Protein AF-A0A961A3B9-F1 (afdb_monomer)

Solvent-accessible surface area (backbone atoms only — not comparable to full-atom values): 12467 Å² total; per-residue (Å²): 136,84,92,81,90,83,88,84,82,90,82,89,82,88,83,89,83,88,83,89,86,86,84,84,86,85,85,82,88,80,91,76,91,75,87,76,91,71,78,81,77,81,75,68,84,73,75,80,69,79,72,77,72,75,71,81,81,49,64,69,60,52,46,51,53,60,72,67,55,76,78,56,91,95,55,59,63,68,61,47,53,52,50,50,52,51,50,46,54,49,44,70,74,61,49,82,66,74,88,62,82,72,78,78,64,70,76,69,48,51,77,85,60,76,42,78,48,76,56,102,88,51,76,47,79,47,65,69,92,58,55,76,57,32,36,75,69,80,86,60,74,55,80,70,24,51,49,49,36,63,79,31,52,76,41,32,74,82,40,97,59,25,90,65,42,53,59,28,27,51,65,65,82,49,50,19,52,78,61,30,80,70,87

Nearest PDB structures (foldseek):
  6buw-assembly1_QG  TM=1.508E-01  e=4.834E+00  Thermus thermophilus HB8

Sequence (183 aa):
MNIHSSKALLASLSMLAALSSCGGGGGSTSSELVANGSKPLSGQPDSASPRSSIAELDTAELVNQISAAETPAGVDSELFAKLTAELIRVLEARGLERITASLPDPEKSRVADLAVSGDSSLATFTWSYSNPADYDQNGEVNIADLTPVGVHFGKDSNSPDWATASIADGDGNGLVNLADITP

Structure (mmCIF, N/CA/C/O backbone):
data_AF-A0A961A3B9-F1
#
_entry.id   AF-A0A961A3B9-F1
#
loop_
_atom_site.group_PDB
_atom_site.id
_atom_site.type_symbol
_atom_site.label_atom_id
_atom_site.label_alt_id
_atom_site.label_comp_id
_atom_site.label_asym_id
_atom_site.label_entity_id
_atom_site.label_seq_id
_atom_site.pdbx_PDB_ins_code
_atom_site.Cartn_x
_atom_site.Cartn_y
_atom_site.Cartn_z
_atom_site.occupancy
_atom_site.B_iso_or_equiv
_atom_site.auth_seq_id
_atom_site.auth_comp_id
_atom_site.auth_asym_id
_atom_site.auth_atom_id
_atom_site.pdbx_PDB_model_num
ATOM 1 N N . MET A 1 1 ? 52.016 -34.905 -18.948 1.00 35.34 1 MET A N 1
ATOM 2 C CA . MET A 1 1 ? 52.131 -35.078 -20.413 1.00 35.34 1 MET A CA 1
ATOM 3 C C . MET A 1 1 ? 50.736 -34.989 -21.019 1.00 35.34 1 MET A C 1
ATOM 5 O O . MET A 1 1 ? 49.892 -35.758 -20.591 1.00 35.34 1 MET A O 1
ATOM 9 N N . ASN A 1 2 ? 50.558 -34.042 -21.956 1.00 36.78 2 ASN A N 1
ATOM 10 C CA . ASN A 1 2 ? 49.487 -33.873 -22.970 1.00 36.78 2 ASN A CA 1
ATOM 11 C C . ASN A 1 2 ? 48.048 -33.682 -22.434 1.00 36.78 2 ASN A C 1
ATOM 13 O O . ASN A 1 2 ? 47.466 -34.615 -21.906 1.00 36.78 2 ASN A O 1
ATOM 17 N N . ILE A 1 3 ? 47.462 -32.473 -22.369 1.00 42.47 3 ILE A N 1
ATOM 18 C CA . ILE A 1 3 ? 46.986 -31.532 -23.423 1.00 42.47 3 ILE A CA 1
ATOM 19 C C . ILE A 1 3 ? 45.998 -32.171 -24.414 1.00 42.47 3 ILE A C 1
ATOM 21 O O . ILE A 1 3 ? 46.417 -33.047 -25.162 1.00 42.47 3 ILE A O 1
ATOM 25 N N . HIS A 1 4 ? 44.747 -31.671 -24.420 1.00 39.94 4 HIS A N 1
ATOM 26 C CA . HIS A 1 4 ? 43.829 -31.300 -25.536 1.00 39.94 4 HIS A CA 1
ATOM 27 C C . HIS A 1 4 ? 42.431 -31.086 -24.901 1.00 39.94 4 HIS A C 1
ATOM 29 O O . HIS A 1 4 ? 41.834 -32.030 -24.408 1.00 39.94 4 HIS A O 1
ATOM 35 N N . SER A 1 5 ? 41.952 -29.869 -24.611 1.00 42.88 5 SER A N 1
ATOM 36 C CA . SER A 1 5 ? 41.422 -28.824 -25.507 1.00 42.88 5 SER A CA 1
ATOM 37 C C . SER A 1 5 ? 40.391 -29.339 -26.518 1.00 42.88 5 SER A C 1
ATOM 39 O O . SER A 1 5 ? 40.743 -29.987 -27.498 1.00 42.88 5 SER A O 1
ATOM 41 N N . SER A 1 6 ? 39.116 -29.011 -26.300 1.00 47.69 6 SER A N 1
ATOM 42 C CA . SER A 1 6 ? 38.068 -29.025 -27.328 1.00 47.69 6 SER A CA 1
ATOM 43 C C . SER A 1 6 ? 37.039 -27.947 -26.995 1.00 47.69 6 SER A C 1
ATOM 45 O O . SER A 1 6 ? 36.140 -28.135 -26.183 1.00 47.69 6 SER A O 1
ATOM 47 N N . LYS A 1 7 ? 37.240 -26.775 -27.604 1.00 42.12 7 LYS A N 1
ATOM 48 C CA . LYS A 1 7 ? 36.242 -25.715 -27.744 1.00 42.12 7 LYS A CA 1
ATOM 49 C C . LYS A 1 7 ? 35.362 -26.083 -28.946 1.00 42.12 7 LYS A C 1
ATOM 51 O O . LYS A 1 7 ? 35.903 -26.257 -30.034 1.00 42.12 7 LYS A O 1
ATOM 56 N N . ALA A 1 8 ? 34.048 -26.176 -28.764 1.00 46.44 8 ALA A N 1
ATOM 57 C CA . ALA A 1 8 ? 33.063 -26.236 -29.849 1.00 46.44 8 ALA A CA 1
ATOM 58 C C . ALA A 1 8 ? 32.142 -25.012 -29.685 1.00 46.44 8 ALA A C 1
ATOM 60 O O . ALA A 1 8 ? 31.567 -24.828 -28.620 1.00 46.44 8 ALA A O 1
ATOM 61 N N . LEU A 1 9 ? 32.311 -23.970 -30.500 1.00 43.88 9 LEU A N 1
ATOM 62 C CA . LEU A 1 9 ? 31.750 -23.712 -31.837 1.00 43.88 9 LEU A CA 1
ATOM 63 C C . LEU A 1 9 ? 30.367 -23.040 -31.751 1.00 43.88 9 LEU A C 1
ATOM 65 O O . LEU A 1 9 ? 29.381 -23.636 -31.336 1.00 43.88 9 LEU A O 1
ATOM 69 N N . LEU A 1 10 ? 30.374 -21.759 -32.125 1.00 37.69 10 LEU A N 1
ATOM 70 C CA . LEU A 1 10 ? 29.242 -20.851 -32.294 1.00 37.69 10 LEU A CA 1
ATOM 71 C C . LEU A 1 10 ? 28.262 -21.363 -33.359 1.00 37.69 10 LEU A C 1
ATOM 73 O O . LEU A 1 10 ? 28.692 -21.808 -34.421 1.00 37.69 10 LEU A O 1
ATOM 77 N N . ALA A 1 11 ? 26.965 -21.168 -33.127 1.00 42.69 11 ALA A N 1
ATOM 78 C CA . ALA A 1 11 ? 25.964 -21.125 -34.187 1.00 42.69 11 ALA A CA 1
ATOM 79 C C . ALA A 1 11 ? 25.007 -19.955 -33.926 1.00 42.69 11 ALA A C 1
ATOM 81 O O . ALA A 1 11 ? 24.167 -19.988 -33.030 1.00 42.69 11 ALA A O 1
ATOM 82 N N . SER A 1 12 ? 25.205 -18.900 -34.710 1.00 38.12 12 SER A N 1
ATOM 83 C CA . SER A 1 12 ? 24.352 -17.725 -34.828 1.00 38.12 12 SER A CA 1
ATOM 84 C C . SER A 1 12 ? 23.055 -18.087 -35.554 1.00 38.12 12 SER A C 1
ATOM 86 O O . SER A 1 12 ? 23.106 -18.750 -36.589 1.00 38.12 12 SER A O 1
ATOM 88 N N . LEU A 1 13 ? 21.911 -17.594 -35.076 1.00 39.50 13 LEU A N 1
ATOM 89 C CA . LEU A 1 13 ? 20.662 -17.613 -35.837 1.00 39.50 13 LEU A CA 1
ATOM 90 C C . LEU A 1 13 ? 20.066 -16.202 -35.858 1.00 39.50 13 LEU A C 1
ATOM 92 O O . LEU A 1 13 ? 19.407 -15.761 -34.922 1.00 39.50 13 LEU A O 1
ATOM 96 N N . SER A 1 14 ? 20.365 -15.481 -36.937 1.00 37.28 14 SER A N 1
ATOM 97 C CA . SER A 1 14 ? 19.692 -14.241 -37.314 1.00 37.28 14 SER A CA 1
ATOM 98 C C . SER A 1 14 ? 18.310 -14.573 -37.869 1.00 37.28 14 SER A C 1
ATOM 100 O O . SER A 1 14 ? 18.207 -15.369 -38.801 1.00 37.28 14 SER A O 1
ATOM 102 N N . MET A 1 15 ? 17.263 -13.928 -37.355 1.00 47.00 15 MET A N 1
ATOM 103 C CA . MET A 1 15 ? 15.954 -13.919 -38.004 1.00 47.00 15 MET A CA 1
ATOM 104 C C . MET A 1 15 ? 15.547 -12.479 -38.304 1.00 47.00 15 MET A C 1
ATOM 106 O O . MET A 1 15 ? 15.421 -11.636 -37.421 1.00 47.00 15 MET A O 1
ATOM 110 N N . LEU A 1 16 ? 15.431 -12.226 -39.603 1.00 37.28 16 LEU A N 1
ATOM 111 C CA . LEU A 1 16 ? 15.107 -10.968 -40.251 1.00 37.28 16 LEU A CA 1
ATOM 112 C C . LEU A 1 16 ? 13.583 -10.917 -40.434 1.00 37.28 16 LEU A C 1
ATOM 114 O O . LEU A 1 16 ? 13.024 -11.804 -41.078 1.00 37.28 16 LEU A O 1
ATOM 118 N N . ALA A 1 17 ? 12.916 -9.891 -39.913 1.00 50.88 17 ALA A N 1
ATOM 119 C CA . ALA A 1 17 ? 11.536 -9.578 -40.273 1.00 50.88 17 ALA A CA 1
ATOM 120 C C . ALA A 1 17 ? 11.456 -8.104 -40.676 1.00 50.88 17 ALA A C 1
ATOM 122 O O . ALA A 1 17 ? 11.631 -7.203 -39.860 1.00 50.88 17 ALA A O 1
ATOM 123 N N . ALA A 1 18 ? 11.244 -7.884 -41.970 1.00 41.16 18 ALA A N 1
ATOM 124 C CA . ALA A 1 18 ? 11.016 -6.584 -42.571 1.00 41.16 18 ALA A CA 1
ATOM 125 C C . ALA A 1 18 ? 9.514 -6.284 -42.594 1.00 41.16 18 ALA A C 1
ATOM 127 O O . ALA A 1 18 ? 8.744 -7.083 -43.120 1.00 41.16 18 ALA A O 1
ATOM 128 N N . LEU A 1 19 ? 9.120 -5.102 -42.118 1.00 56.06 19 LEU A N 1
ATOM 129 C CA . LEU A 1 19 ? 7.917 -4.418 -42.583 1.00 56.06 19 LEU A CA 1
ATOM 130 C C . LEU A 1 19 ? 8.249 -2.944 -42.803 1.00 56.06 19 LEU A C 1
ATOM 132 O O . LEU A 1 19 ? 8.524 -2.186 -41.878 1.00 56.06 19 LEU A O 1
ATOM 136 N N . SER A 1 20 ? 8.247 -2.569 -44.077 1.00 42.72 20 SER A N 1
ATOM 137 C CA . SER A 1 20 ? 8.222 -1.195 -44.552 1.00 42.72 20 SER A CA 1
ATOM 138 C C . SER A 1 20 ? 6.773 -0.710 -44.551 1.00 42.72 20 SER A C 1
ATOM 140 O O . SER A 1 20 ? 5.920 -1.349 -45.160 1.00 42.72 20 SER A O 1
ATOM 142 N N . SER A 1 21 ? 6.495 0.444 -43.949 1.00 47.41 21 SER A N 1
ATOM 143 C CA . SER A 1 21 ? 5.421 1.312 -44.433 1.00 47.41 21 SER A CA 1
ATOM 144 C C . SER A 1 21 ? 5.760 2.763 -44.129 1.00 47.41 21 SER A C 1
ATOM 146 O O . SER A 1 21 ? 6.109 3.129 -43.010 1.00 47.41 21 SER A O 1
ATOM 148 N N . CYS A 1 22 ? 5.726 3.551 -45.194 1.00 44.28 22 CYS A N 1
ATOM 149 C CA . CYS A 1 22 ? 6.118 4.941 -45.293 1.00 44.28 22 CYS A CA 1
ATOM 150 C C . CYS A 1 22 ? 4.841 5.768 -45.487 1.00 44.28 22 CYS A C 1
ATOM 152 O O . CYS A 1 22 ? 4.003 5.411 -46.311 1.00 44.28 22 CYS A O 1
ATOM 154 N N . GLY A 1 23 ? 4.722 6.882 -44.773 1.00 36.81 23 GLY A N 1
ATOM 155 C CA . GLY A 1 23 ? 3.710 7.914 -45.000 1.00 36.81 23 GLY A CA 1
ATOM 156 C C . GLY A 1 23 ? 3.762 8.919 -43.848 1.00 36.81 23 GLY A C 1
ATOM 157 O O . GLY A 1 23 ? 3.441 8.555 -42.729 1.00 36.81 23 GLY A O 1
ATOM 158 N N . GLY A 1 24 ? 4.216 10.165 -43.970 1.00 33.91 24 GLY A N 1
ATOM 159 C CA . GLY A 1 24 ? 4.598 10.951 -45.139 1.00 33.91 24 GLY A CA 1
ATOM 160 C C . GLY A 1 24 ? 3.745 12.219 -45.233 1.00 33.91 24 GLY A C 1
ATOM 161 O O . GLY A 1 24 ? 2.676 12.174 -45.827 1.00 33.91 24 GLY A O 1
ATOM 162 N N . GLY A 1 25 ? 4.270 13.335 -44.707 1.00 32.12 25 GLY A N 1
ATOM 163 C CA . GLY A 1 25 ? 3.838 14.718 -44.984 1.00 32.12 25 GLY A CA 1
ATOM 164 C C . GLY A 1 25 ? 2.795 15.270 -44.003 1.00 32.12 25 GLY A C 1
ATOM 165 O O . GLY A 1 25 ? 1.805 14.617 -43.726 1.00 32.12 25 GLY A O 1
ATOM 166 N N . GLY A 1 26 ? 2.920 16.461 -43.419 1.00 31.59 26 GLY A N 1
ATOM 167 C CA . GLY A 1 26 ? 3.775 17.618 -43.694 1.00 31.59 26 GLY A CA 1
ATOM 168 C C . GLY A 1 26 ? 2.927 18.883 -43.490 1.00 31.59 26 GLY A C 1
ATOM 169 O O . GLY A 1 26 ? 1.774 18.896 -43.908 1.00 31.59 26 GLY A O 1
ATOM 170 N N . GLY A 1 27 ? 3.460 19.936 -42.860 1.00 30.02 27 GLY A N 1
ATOM 171 C CA . GLY A 1 27 ? 2.769 21.234 -42.819 1.00 30.02 27 GLY A CA 1
ATOM 172 C C . GLY A 1 27 ? 3.104 22.126 -41.626 1.00 30.02 27 GLY A C 1
ATOM 173 O O . GLY A 1 27 ? 2.543 21.972 -40.550 1.00 30.02 27 GLY A O 1
ATOM 174 N N . SER A 1 28 ? 4.004 23.077 -41.859 1.00 33.78 28 SER A N 1
ATOM 175 C CA . SER A 1 28 ? 4.415 24.167 -40.972 1.00 33.78 28 SER A CA 1
ATOM 176 C C . SER A 1 28 ? 3.325 25.218 -40.698 1.00 33.78 28 SER A C 1
ATOM 178 O O . SER A 1 28 ? 2.524 25.527 -41.572 1.00 33.78 28 SER A O 1
ATOM 180 N N . THR A 1 29 ? 3.453 25.863 -39.529 1.00 31.58 29 THR A N 1
ATOM 181 C CA . THR A 1 29 ? 3.266 27.308 -39.249 1.00 31.58 29 THR A CA 1
ATOM 182 C C . THR A 1 29 ? 1.957 27.996 -39.654 1.00 31.58 29 THR A C 1
ATOM 184 O O . THR A 1 29 ? 1.733 28.259 -40.833 1.00 31.58 29 THR A O 1
ATOM 187 N N . SER A 1 30 ? 1.227 28.536 -38.673 1.00 35.44 30 SER A N 1
ATOM 188 C CA . SER A 1 30 ? 1.156 29.987 -38.376 1.00 35.44 30 SER A CA 1
ATOM 189 C C . SER A 1 30 ? -0.046 30.311 -37.487 1.00 35.44 30 SER A C 1
ATOM 191 O O . SER A 1 30 ? -1.084 29.665 -37.561 1.00 35.44 30 SER A O 1
ATOM 193 N N . SER A 1 31 ? 0.135 31.337 -36.658 1.00 42.69 31 SER A N 1
ATOM 194 C CA . SER A 1 31 ? -0.868 32.035 -35.861 1.00 42.69 31 SER A CA 1
ATOM 195 C C . SER A 1 31 ? -2.223 32.208 -36.546 1.00 42.69 31 SER A C 1
ATOM 197 O O . SER A 1 31 ? -2.287 32.772 -37.634 1.00 42.69 31 SER A O 1
ATOM 199 N N . GLU A 1 32 ? -3.300 31.925 -35.816 1.00 36.19 32 GLU A N 1
ATOM 200 C CA . GLU A 1 32 ? -4.539 32.679 -35.984 1.00 36.19 32 GLU A CA 1
ATOM 201 C C . GLU A 1 32 ? -5.210 32.894 -34.625 1.00 36.19 32 GLU A C 1
ATOM 203 O O . GLU A 1 32 ? -5.731 31.986 -33.978 1.00 36.19 32 GLU A O 1
ATOM 208 N N . LEU A 1 33 ? -5.126 34.145 -34.174 1.00 42.62 33 LEU A N 1
ATOM 209 C CA . LEU A 1 33 ? -5.973 34.722 -33.146 1.00 42.62 33 LEU A CA 1
ATOM 210 C C . LEU A 1 33 ? -7.415 34.686 -33.659 1.00 42.62 33 LEU A C 1
ATOM 212 O O . LEU A 1 33 ? -7.810 35.549 -34.437 1.00 42.62 33 LEU A O 1
ATOM 216 N N . VAL A 1 34 ? -8.211 33.728 -33.192 1.00 38.47 34 VAL A N 1
ATOM 217 C CA . VAL A 1 34 ? -9.669 33.798 -33.317 1.00 38.47 34 VAL A CA 1
ATOM 218 C C . VAL A 1 34 ? -10.239 34.149 -31.954 1.00 38.47 34 VAL A C 1
ATOM 220 O O . VAL A 1 34 ? -10.447 33.311 -31.078 1.00 38.47 34 VAL A O 1
ATOM 223 N N . ALA A 1 35 ? -10.470 35.449 -31.793 1.00 42.75 35 ALA A N 1
ATOM 224 C CA . ALA A 1 35 ? -11.360 35.993 -30.792 1.00 42.75 35 ALA A CA 1
ATOM 225 C C . ALA A 1 35 ? -12.762 35.427 -31.039 1.00 42.75 35 ALA A C 1
ATOM 227 O O . ALA A 1 35 ? -13.413 35.793 -32.016 1.00 42.75 35 ALA A O 1
ATOM 228 N N . ASN A 1 36 ? -13.233 34.553 -30.151 1.00 39.19 36 ASN A N 1
ATOM 229 C CA . ASN A 1 36 ? -14.642 34.202 -30.105 1.00 39.19 36 ASN A CA 1
ATOM 230 C C . ASN A 1 36 ? -15.230 34.705 -28.790 1.00 39.19 36 ASN A C 1
ATOM 232 O O . ASN A 1 36 ? -14.955 34.187 -27.706 1.00 39.19 36 ASN A O 1
ATOM 236 N N . GLY A 1 37 ? -15.986 35.796 -28.910 1.00 44.88 37 GLY A N 1
ATOM 237 C CA . GLY A 1 37 ? -16.654 36.466 -27.812 1.00 44.88 37 GLY A CA 1
ATOM 238 C C . GLY A 1 37 ? -17.651 35.535 -27.139 1.00 44.88 37 GLY A C 1
ATOM 239 O O . GLY A 1 37 ? -18.727 35.273 -27.666 1.00 44.88 37 GLY A O 1
ATOM 240 N N . SER A 1 38 ? -17.305 35.096 -25.935 1.00 39.03 38 SER A N 1
ATOM 241 C CA . SER A 1 38 ? -18.266 34.584 -24.968 1.00 39.03 38 SER A CA 1
ATOM 242 C C . SER A 1 38 ? -18.452 35.658 -23.908 1.00 39.03 38 SER A C 1
ATOM 244 O O . SER A 1 38 ? -17.555 35.973 -23.132 1.00 39.03 38 SER A O 1
ATOM 246 N N . LYS A 1 39 ? -19.626 36.282 -23.971 1.00 40.22 39 LYS A N 1
ATOM 247 C CA . LYS A 1 39 ? -20.218 37.198 -22.994 1.00 40.22 39 LYS A CA 1
ATOM 248 C C . LYS A 1 39 ? -19.815 36.784 -21.563 1.00 40.22 39 LYS A C 1
ATOM 250 O O . LYS A 1 39 ? -20.066 35.629 -21.215 1.00 40.22 39 LYS A O 1
ATOM 255 N N . PRO A 1 40 ? -19.237 37.661 -20.721 1.00 35.28 40 PRO A N 1
ATOM 256 C CA . PRO A 1 40 ? -19.047 37.317 -19.322 1.00 35.28 40 PRO A CA 1
ATOM 257 C C . PRO A 1 40 ? -20.434 37.135 -18.707 1.00 35.28 40 PRO A C 1
ATOM 259 O O . PRO A 1 40 ? -21.239 38.070 -18.657 1.00 35.28 40 PRO A O 1
ATOM 262 N N . LEU A 1 41 ? -20.736 35.904 -18.298 1.00 40.09 41 LEU A N 1
ATOM 263 C CA . LEU A 1 41 ? -21.851 35.639 -17.410 1.00 40.09 41 LEU A CA 1
ATOM 264 C C . LEU A 1 41 ? -21.551 36.440 -16.143 1.00 40.09 41 LEU A C 1
ATOM 266 O O . LEU A 1 41 ? -20.559 36.192 -15.461 1.00 40.09 41 LEU A O 1
ATOM 270 N N . SER A 1 42 ? -22.361 37.466 -15.896 1.00 40.06 42 SER A N 1
ATOM 271 C CA . SER A 1 42 ? -22.356 38.219 -14.651 1.00 40.06 42 SER A CA 1
ATOM 272 C C . SER A 1 42 ? -22.711 37.233 -13.541 1.00 40.06 42 SER A C 1
ATOM 274 O O . SER A 1 42 ? -23.879 36.930 -13.311 1.00 40.06 42 SER A O 1
ATOM 276 N N . GLY A 1 43 ? -21.674 36.662 -12.928 1.00 35.66 43 GLY A N 1
ATOM 277 C CA . GLY A 1 43 ? -21.769 35.920 -11.687 1.00 35.66 43 GLY A CA 1
ATOM 278 C C . GLY A 1 43 ? -22.209 36.900 -10.616 1.00 35.66 43 GLY A C 1
ATOM 279 O O . GLY A 1 43 ? -21.430 37.731 -10.151 1.00 35.66 43 GLY A O 1
ATOM 280 N N . GLN A 1 44 ? -23.496 36.841 -10.306 1.00 39.53 44 GLN A N 1
ATOM 281 C CA . GLN A 1 44 ? -24.072 37.361 -9.082 1.00 39.53 44 GLN A CA 1
ATOM 282 C C . GLN A 1 44 ? -23.186 36.907 -7.908 1.00 39.53 44 GLN A C 1
ATOM 284 O O . GLN A 1 44 ? -22.733 35.762 -7.933 1.00 39.53 44 GLN A O 1
ATOM 289 N N . PRO A 1 45 ? -22.880 37.760 -6.914 1.00 40.09 45 PRO A N 1
ATOM 290 C CA . PRO A 1 45 ? -22.192 37.299 -5.721 1.00 40.09 45 PRO A CA 1
ATOM 291 C C . PRO A 1 45 ? -23.108 36.283 -5.047 1.00 40.09 45 PRO A C 1
ATOM 293 O O . PRO A 1 45 ? -24.096 36.657 -4.410 1.00 40.09 45 PRO A O 1
ATOM 296 N N . ASP A 1 46 ? -22.814 35.002 -5.261 1.00 40.50 46 ASP A N 1
ATOM 297 C CA . ASP A 1 46 ? -23.452 33.919 -4.543 1.00 40.50 46 ASP A CA 1
ATOM 298 C C . ASP A 1 46 ? -23.310 34.244 -3.066 1.00 40.50 46 ASP A C 1
ATOM 300 O O . ASP A 1 46 ? -22.210 34.435 -2.534 1.00 40.50 46 ASP A O 1
ATOM 304 N N . SER A 1 47 ? -24.475 34.414 -2.445 1.00 44.66 47 SER A N 1
ATOM 305 C CA . SER A 1 47 ? -24.629 34.577 -1.018 1.00 44.66 47 SER A CA 1
ATOM 306 C C . SER A 1 47 ? -23.716 33.578 -0.334 1.00 44.66 47 SER A C 1
ATOM 308 O O . SER A 1 47 ? -23.821 32.374 -0.562 1.00 44.66 47 SER A O 1
ATOM 310 N N . ALA A 1 48 ? -22.800 34.105 0.472 1.00 40.44 48 ALA A N 1
ATOM 311 C CA . ALA A 1 48 ? -21.963 33.323 1.349 1.00 40.44 48 ALA A CA 1
ATOM 312 C C . ALA A 1 48 ? -22.866 32.403 2.179 1.00 40.44 48 ALA A C 1
ATOM 314 O O . ALA A 1 48 ? -23.443 32.824 3.183 1.00 40.44 48 ALA A O 1
ATOM 315 N N . SER A 1 49 ? -22.996 31.142 1.755 1.00 45.22 49 SER A N 1
ATOM 316 C CA . SER A 1 49 ? -23.349 30.070 2.675 1.00 45.22 49 SER A CA 1
ATOM 317 C C . SER A 1 49 ? -22.398 30.207 3.856 1.00 45.22 49 SER A C 1
ATOM 319 O O . SER A 1 49 ? -21.189 30.362 3.630 1.00 45.22 49 SER A O 1
ATOM 321 N N . PRO A 1 50 ? -22.894 30.186 5.102 1.00 41.69 50 PRO A N 1
ATOM 322 C CA . PRO A 1 50 ? -22.014 30.206 6.247 1.00 41.69 50 PRO A CA 1
ATOM 323 C C . PRO A 1 50 ? -21.136 28.965 6.120 1.00 41.69 50 PRO A C 1
ATOM 325 O O . PRO A 1 50 ? -21.612 27.838 6.247 1.00 41.69 50 PRO A O 1
ATOM 328 N N . ARG A 1 51 ? -19.849 29.166 5.806 1.00 42.00 51 ARG A N 1
ATOM 329 C CA . ARG A 1 51 ? -18.835 28.157 6.085 1.00 42.00 51 ARG A CA 1
ATOM 330 C C . ARG A 1 51 ? -19.038 27.842 7.554 1.00 42.00 51 ARG A C 1
ATOM 332 O O . ARG A 1 51 ? -18.843 28.731 8.380 1.00 42.00 51 ARG A O 1
ATOM 339 N N . SER A 1 52 ? -19.507 26.632 7.854 1.00 41.81 52 SER A N 1
ATOM 340 C CA . SER A 1 52 ? -19.464 26.096 9.203 1.00 41.81 52 SER A CA 1
ATOM 341 C C . SER A 1 52 ? -18.041 26.325 9.682 1.00 41.81 52 SER A C 1
ATOM 343 O O . SER A 1 52 ? -17.103 25.711 9.174 1.00 41.81 52 SER A O 1
ATOM 345 N N . SER A 1 53 ? -17.873 27.305 10.564 1.00 46.62 53 SER A N 1
ATOM 346 C CA . SER A 1 53 ? -16.644 27.486 11.301 1.00 46.62 53 SER A CA 1
ATOM 347 C C . SER A 1 53 ? -16.458 26.170 12.027 1.00 46.62 53 SER A C 1
ATOM 349 O O . SER A 1 53 ? -17.231 25.854 12.933 1.00 46.62 53 SER A O 1
ATOM 351 N N . ILE A 1 54 ? -15.505 25.361 11.573 1.00 48.72 54 ILE A N 1
ATOM 352 C CA . ILE A 1 54 ? -14.958 24.312 12.414 1.00 48.72 54 ILE A CA 1
ATOM 353 C C . ILE A 1 54 ? -14.430 25.099 13.605 1.00 48.72 54 ILE A C 1
ATOM 355 O O . ILE A 1 54 ? -13.463 25.844 13.459 1.00 48.72 54 ILE A O 1
ATOM 359 N N . ALA A 1 55 ? -15.175 25.080 14.710 1.00 55.75 55 ALA A N 1
ATOM 360 C CA . ALA A 1 55 ? -14.704 25.657 15.949 1.00 55.75 55 ALA A CA 1
ATOM 361 C C . ALA A 1 55 ? -13.354 24.996 16.199 1.00 55.75 55 ALA A C 1
ATOM 363 O O . ALA A 1 55 ? -13.257 23.768 16.178 1.00 55.75 55 ALA A O 1
ATOM 364 N N . GLU A 1 56 ? -12.314 25.813 16.294 1.00 61.44 56 GLU A N 1
ATOM 365 C CA . GLU A 1 56 ? -10.993 25.366 16.693 1.00 61.44 56 GLU A CA 1
ATOM 366 C C . GLU A 1 56 ? -11.190 24.651 18.032 1.00 61.44 56 GLU A C 1
ATOM 368 O O . GLU A 1 56 ? -11.581 25.270 19.021 1.00 61.44 56 GLU A O 1
ATOM 373 N N . LEU A 1 57 ? -11.112 23.318 18.014 1.00 67.44 57 LEU A N 1
ATOM 374 C CA . LEU A 1 57 ? -11.268 22.525 19.223 1.00 67.44 57 LEU A CA 1
ATOM 375 C C . LEU A 1 57 ? -10.092 22.900 20.122 1.00 67.44 57 LEU A C 1
ATOM 377 O O . LEU A 1 57 ? -8.943 22.800 19.702 1.00 67.44 57 LEU A O 1
ATOM 381 N N . ASP A 1 58 ? -10.391 23.375 21.326 1.00 80.50 58 ASP A N 1
ATOM 382 C CA . ASP A 1 58 ? -9.392 23.666 22.347 1.00 80.50 58 ASP A CA 1
ATOM 383 C C . ASP A 1 58 ? -9.150 22.397 23.171 1.00 80.50 58 ASP A C 1
ATOM 385 O O . ASP A 1 58 ? -10.087 21.777 23.686 1.00 80.50 58 ASP A O 1
ATOM 389 N N . THR A 1 59 ? -7.884 21.996 23.292 1.00 81.19 59 THR A N 1
ATOM 390 C CA . THR A 1 59 ? -7.472 20.824 24.071 1.00 81.19 59 THR A CA 1
ATOM 391 C C . THR A 1 59 ? -7.923 20.963 25.519 1.00 81.19 59 THR A C 1
ATOM 393 O O . THR A 1 59 ? -8.356 19.979 26.116 1.00 81.19 59 THR A O 1
ATOM 396 N N . ALA A 1 60 ? -7.873 22.178 26.076 1.00 84.25 60 ALA A N 1
ATOM 397 C CA . ALA A 1 60 ? -8.279 22.428 27.453 1.00 84.25 60 ALA A CA 1
ATOM 398 C C . ALA A 1 60 ? -9.780 22.173 27.653 1.00 84.25 60 ALA A C 1
ATOM 400 O O . ALA A 1 60 ? -10.179 21.534 28.626 1.00 84.25 60 ALA A O 1
ATOM 401 N N . GLU A 1 61 ? -10.611 22.605 26.705 1.00 86.75 61 GLU A N 1
ATOM 402 C CA . GLU A 1 61 ? -12.055 22.378 26.749 1.00 86.75 61 GLU A CA 1
ATOM 403 C C . GLU A 1 61 ? -12.405 20.888 26.623 1.00 86.75 61 GLU A C 1
ATOM 405 O O . GLU A 1 61 ? -13.241 20.375 27.366 1.00 86.75 61 GLU A O 1
ATOM 410 N N . LEU A 1 62 ? -11.717 20.150 25.749 1.00 87.12 62 LEU A N 1
ATOM 411 C CA . LEU A 1 62 ? -11.920 18.703 25.624 1.00 87.12 62 LEU A CA 1
ATOM 412 C C . LEU A 1 62 ? -11.485 17.936 26.877 1.00 87.12 62 LEU A C 1
ATOM 414 O O . LEU A 1 62 ? -12.193 17.028 27.312 1.00 87.12 62 LEU A O 1
ATOM 418 N N . VAL A 1 63 ? -10.361 18.311 27.491 1.00 89.31 63 VAL A N 1
ATOM 419 C CA . VA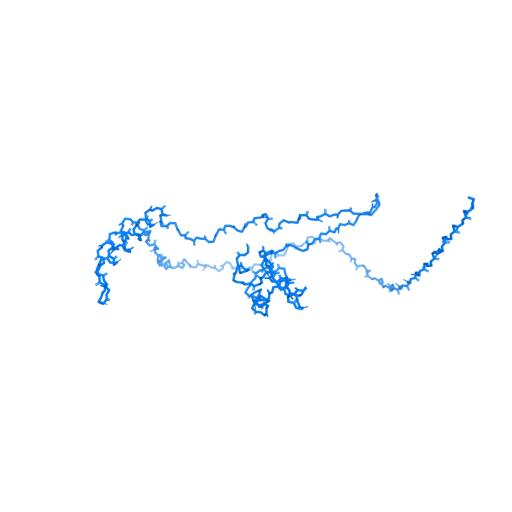L A 1 63 ? -9.916 17.721 28.763 1.00 89.31 63 VAL A CA 1
ATOM 420 C C . VAL A 1 63 ? -10.936 17.990 29.876 1.00 89.31 63 VAL A C 1
ATOM 422 O O . VAL A 1 63 ? -11.247 17.084 30.657 1.00 89.31 63 VAL A O 1
ATOM 425 N N . ASN A 1 64 ? -11.534 19.184 29.916 1.00 90.31 64 ASN A N 1
ATOM 426 C CA . ASN A 1 64 ? -12.603 19.502 30.866 1.00 90.31 64 ASN A CA 1
ATOM 427 C C . ASN A 1 64 ? -13.849 18.632 30.644 1.00 90.31 64 ASN A C 1
ATOM 429 O O . ASN A 1 64 ? -14.405 18.096 31.600 1.00 90.31 64 ASN A O 1
ATOM 433 N N . GLN A 1 65 ? -14.268 18.4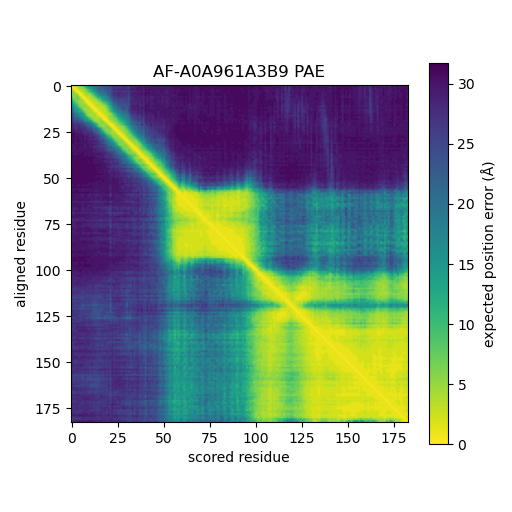26 29.396 1.00 91.62 65 GLN A N 1
ATOM 434 C CA . GLN A 1 65 ? -15.417 17.567 29.092 1.00 91.62 65 GLN A CA 1
ATOM 435 C C . GLN A 1 65 ? -15.157 16.098 29.446 1.00 91.62 65 GLN A C 1
ATOM 437 O O . GLN A 1 65 ? -16.021 15.439 30.022 1.00 91.62 65 GLN A O 1
ATOM 442 N N . ILE A 1 66 ? -13.960 15.587 29.144 1.00 91.00 66 ILE A N 1
ATOM 443 C CA . ILE A 1 66 ? -13.572 14.199 29.433 1.00 91.00 66 ILE A CA 1
ATOM 444 C C . ILE A 1 66 ? -13.485 13.958 30.944 1.00 91.00 66 ILE A C 1
ATOM 446 O O . ILE A 1 66 ? -13.955 12.932 31.430 1.00 91.00 66 ILE A O 1
ATOM 450 N N . SER A 1 67 ? -12.922 14.903 31.698 1.00 90.25 67 SER A N 1
ATOM 451 C CA . SER A 1 67 ? -12.829 14.795 33.159 1.00 90.25 67 SER A CA 1
ATOM 452 C C . SER A 1 67 ? -14.182 14.928 33.869 1.00 90.25 67 SER A C 1
ATOM 454 O O . SER A 1 67 ? -14.343 14.383 34.960 1.00 90.25 67 SER A O 1
ATOM 456 N N . ALA A 1 68 ? -15.161 15.595 33.252 1.00 93.19 68 ALA A N 1
ATOM 457 C CA . ALA A 1 68 ? -16.526 15.717 33.765 1.00 93.19 68 ALA A CA 1
ATOM 458 C C . ALA A 1 68 ? -17.448 14.540 33.389 1.00 93.19 68 ALA A C 1
ATOM 460 O O . ALA A 1 68 ? -18.595 14.501 33.838 1.00 93.19 68 ALA A O 1
ATOM 461 N N . ALA A 1 69 ? -16.987 13.596 32.562 1.00 93.12 69 ALA A N 1
ATOM 462 C CA . ALA A 1 69 ? -17.803 12.478 32.108 1.00 93.12 69 ALA A CA 1
ATOM 463 C C . ALA A 1 69 ? -18.161 11.525 33.261 1.00 93.12 69 ALA A C 1
ATOM 465 O O . ALA A 1 69 ? -17.303 11.098 34.036 1.00 93.12 69 ALA A O 1
ATOM 466 N N . GLU A 1 70 ? -19.439 11.153 33.351 1.00 94.44 70 GLU A N 1
ATOM 467 C CA . GLU A 1 70 ? -19.916 10.191 34.344 1.00 94.44 70 GLU A CA 1
ATOM 468 C C . GLU A 1 70 ? -19.498 8.759 33.987 1.00 94.44 70 GLU A C 1
ATOM 470 O O . GLU A 1 70 ? -19.494 8.363 32.818 1.00 94.44 70 GLU A O 1
ATOM 475 N N . THR A 1 71 ? -19.198 7.954 35.009 1.00 95.00 71 THR A N 1
ATOM 476 C CA . THR A 1 71 ? -18.919 6.525 34.840 1.00 95.00 71 THR A CA 1
ATOM 477 C C . THR A 1 71 ? -20.159 5.806 34.287 1.00 95.00 71 THR A C 1
ATOM 479 O O . THR A 1 71 ? -21.208 5.825 34.938 1.00 95.00 71 THR A O 1
ATOM 482 N N . PRO A 1 72 ? -20.070 5.121 33.130 1.00 94.69 72 PRO A N 1
ATOM 483 C CA . PRO A 1 72 ? -21.206 4.407 32.557 1.00 94.69 72 PRO A CA 1
ATOM 484 C C . PRO A 1 72 ? -21.697 3.247 33.435 1.00 94.69 72 PRO A C 1
ATOM 486 O O . PRO A 1 72 ? -20.926 2.599 34.147 1.00 94.69 72 PRO A O 1
ATOM 489 N N . ALA A 1 73 ? -22.990 2.929 33.337 1.00 94.94 73 ALA A N 1
ATOM 490 C CA . ALA A 1 73 ? -23.585 1.819 34.076 1.00 94.94 73 ALA A CA 1
ATOM 491 C C . ALA A 1 73 ? -22.900 0.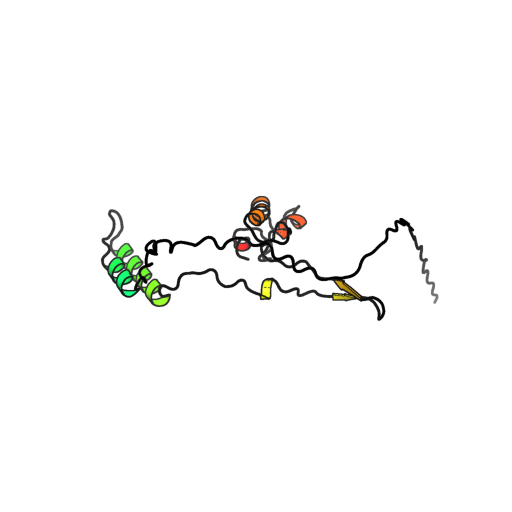481 33.743 1.00 94.94 73 ALA A C 1
ATOM 493 O O . ALA A 1 73 ? -22.719 0.132 32.577 1.00 94.94 73 ALA A O 1
ATOM 494 N N . GLY A 1 74 ? -22.550 -0.286 34.778 1.00 94.12 74 GLY A N 1
ATOM 495 C CA . GLY A 1 74 ? -21.884 -1.585 34.628 1.00 94.12 74 GLY A CA 1
ATOM 496 C C . GLY A 1 74 ? -20.374 -1.512 34.377 1.00 94.12 74 GLY A C 1
ATOM 497 O O . GLY A 1 74 ? -19.754 -2.560 34.212 1.00 94.12 74 GLY A O 1
ATOM 498 N N . VAL A 1 75 ? -19.776 -0.315 34.374 1.00 95.00 75 VAL A N 1
ATOM 499 C CA . VAL A 1 75 ? -18.322 -0.126 34.294 1.00 95.00 75 VAL A CA 1
ATOM 500 C C . VAL A 1 75 ? -17.762 0.090 35.696 1.00 95.00 75 VAL A C 1
ATOM 502 O O . VAL A 1 75 ? -18.307 0.859 36.487 1.00 95.00 75 VAL A O 1
ATOM 505 N N . ASP A 1 76 ? -16.664 -0.595 36.004 1.00 96.69 76 ASP A N 1
ATOM 506 C CA . ASP A 1 76 ? -15.930 -0.376 37.244 1.00 96.69 76 ASP A CA 1
ATOM 507 C C . ASP A 1 76 ? -15.400 1.067 37.310 1.00 96.69 76 ASP A C 1
ATOM 509 O O . ASP A 1 76 ? -14.735 1.549 36.389 1.00 96.69 76 ASP A O 1
ATOM 513 N N . SER A 1 77 ? -15.715 1.769 38.398 1.00 94.56 77 SER A N 1
ATOM 514 C CA . SER A 1 77 ? -15.394 3.191 38.538 1.00 94.56 77 SER A CA 1
ATOM 515 C C . SER A 1 77 ? -13.897 3.461 38.623 1.00 94.56 77 SER A C 1
ATOM 517 O O . SER A 1 77 ? -13.444 4.510 38.169 1.00 94.56 77 SER A O 1
ATOM 519 N N . GLU A 1 78 ? -13.125 2.533 39.193 1.00 95.06 78 GLU A N 1
ATOM 520 C CA . GLU A 1 78 ? -11.676 2.680 39.319 1.00 95.06 78 GLU A CA 1
ATOM 521 C C . GLU A 1 78 ? -10.999 2.497 37.955 1.00 95.06 78 GLU A C 1
ATOM 523 O O . GLU A 1 78 ? -10.152 3.302 37.558 1.00 95.06 78 GLU A O 1
ATOM 528 N N . LEU A 1 79 ? -11.436 1.497 37.186 1.00 94.88 79 LEU A N 1
ATOM 529 C CA . LEU A 1 79 ? -10.988 1.279 35.816 1.00 94.88 79 LEU A CA 1
ATOM 530 C C . LEU A 1 79 ? -11.334 2.466 34.913 1.00 94.88 79 LEU A C 1
ATOM 532 O O . LEU A 1 79 ? -10.474 2.916 34.155 1.00 94.88 79 LEU A O 1
ATOM 536 N N . PHE A 1 80 ? -12.560 2.988 35.000 1.00 96.44 80 PHE A N 1
ATOM 537 C CA . PHE A 1 80 ? -12.968 4.159 34.225 1.00 96.44 80 PHE A CA 1
ATOM 538 C C . PHE A 1 80 ? -12.096 5.372 34.560 1.00 96.44 80 PHE A C 1
ATOM 540 O O . PHE A 1 80 ? -11.527 5.972 33.654 1.00 96.44 80 PHE A O 1
ATOM 547 N N . ALA A 1 81 ? -11.888 5.670 35.847 1.00 94.75 81 ALA A N 1
ATOM 548 C CA . ALA A 1 81 ? -11.021 6.768 36.271 1.00 94.75 81 ALA A CA 1
ATOM 549 C C . ALA A 1 81 ? -9.585 6.618 35.738 1.00 94.75 81 ALA A C 1
ATOM 551 O O . ALA A 1 81 ? -8.995 7.588 35.262 1.00 94.75 81 ALA A O 1
ATOM 552 N N . LYS A 1 82 ? -9.035 5.397 35.756 1.00 96.88 82 LYS A N 1
ATOM 553 C CA . LYS A 1 82 ? -7.696 5.114 35.223 1.00 96.88 82 LYS A CA 1
ATOM 554 C C . LYS 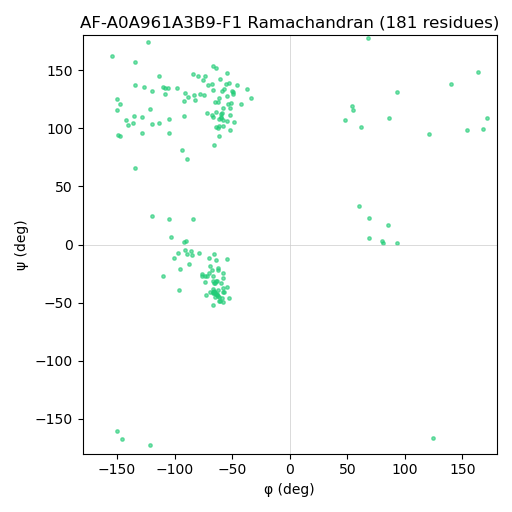A 1 82 ? -7.614 5.329 33.711 1.00 96.88 82 LYS A C 1
ATOM 556 O O . LYS A 1 82 ? -6.653 5.928 33.235 1.00 96.88 82 LYS A O 1
ATOM 561 N N . LEU A 1 83 ? -8.603 4.849 32.957 1.00 96.25 83 LEU A N 1
ATOM 562 C CA . LEU A 1 83 ? -8.653 5.021 31.503 1.00 96.25 83 LEU A CA 1
ATOM 563 C C . LEU A 1 83 ? -8.841 6.490 31.115 1.00 96.25 83 LEU A C 1
ATOM 565 O O . LEU A 1 83 ? -8.163 6.963 30.207 1.00 96.25 83 LEU A O 1
ATOM 569 N N . THR A 1 84 ? -9.696 7.221 31.829 1.00 96.25 84 THR A N 1
ATOM 570 C CA . THR A 1 84 ? -9.908 8.660 31.637 1.00 96.25 84 THR A CA 1
ATOM 571 C C . THR A 1 84 ? -8.627 9.447 31.907 1.00 96.25 84 THR A C 1
ATOM 573 O O . THR A 1 84 ? -8.247 10.293 31.099 1.00 96.25 84 THR A O 1
ATOM 576 N N . ALA A 1 85 ? -7.905 9.130 32.987 1.00 95.06 85 ALA A N 1
ATOM 577 C CA . ALA A 1 85 ? -6.620 9.758 33.290 1.00 95.06 85 ALA A CA 1
ATOM 578 C C . ALA A 1 85 ? -5.558 9.473 32.212 1.00 95.06 85 ALA A C 1
ATOM 580 O O . ALA A 1 85 ? -4.851 10.389 31.791 1.00 95.06 85 ALA A O 1
ATOM 581 N N . GLU A 1 86 ? -5.462 8.233 31.719 1.00 96.44 86 GLU A N 1
ATOM 582 C CA . GLU A 1 86 ? -4.539 7.899 30.625 1.00 96.44 86 GLU A CA 1
ATOM 583 C C . GLU A 1 86 ? -4.924 8.570 29.305 1.00 96.44 86 GLU A C 1
ATOM 585 O O . GLU A 1 86 ? -4.046 9.041 28.583 1.00 96.44 86 GLU A O 1
ATOM 590 N N . LEU A 1 87 ? -6.219 8.663 28.994 1.00 92.75 87 LEU A N 1
ATOM 591 C CA . LEU A 1 87 ? -6.696 9.366 27.807 1.00 92.75 87 LEU A CA 1
ATOM 592 C C . LEU A 1 87 ? -6.311 10.847 27.856 1.00 92.75 87 LEU A C 1
ATOM 594 O O . LEU A 1 87 ? -5.742 11.349 26.888 1.00 92.75 87 LEU A O 1
ATOM 598 N N . ILE A 1 88 ? -6.562 11.522 28.982 1.00 92.12 88 ILE A N 1
ATOM 599 C CA . ILE A 1 88 ? -6.171 12.924 29.189 1.00 92.12 88 ILE A CA 1
ATOM 600 C C . ILE A 1 88 ? -4.660 13.075 29.015 1.00 92.12 88 ILE A C 1
ATOM 602 O O . ILE A 1 88 ? -4.221 13.890 28.208 1.00 92.12 88 ILE A O 1
ATOM 606 N N . ARG A 1 89 ? -3.859 12.226 29.670 1.00 92.69 89 ARG A N 1
ATOM 607 C CA . ARG A 1 89 ? -2.396 12.259 29.549 1.00 92.69 89 ARG A CA 1
ATOM 608 C C . ARG A 1 89 ? -1.929 12.099 28.098 1.00 92.69 89 ARG A C 1
ATOM 610 O O . ARG A 1 89 ? -0.981 12.759 27.678 1.00 92.69 89 ARG A O 1
ATOM 617 N N . VAL A 1 90 ? -2.554 11.207 27.325 1.00 88.94 90 VAL A N 1
ATOM 618 C CA . VAL A 1 90 ? -2.218 10.997 25.907 1.00 88.94 90 VAL A CA 1
ATOM 619 C C . VAL A 1 90 ? -2.629 12.197 25.054 1.00 88.94 90 VAL A C 1
ATOM 621 O O . VAL A 1 90 ? -1.852 12.588 24.185 1.00 88.94 90 VAL A O 1
ATOM 624 N N . LEU A 1 91 ? -3.800 12.789 25.300 1.00 87.12 91 LEU A N 1
ATOM 625 C CA . LEU A 1 91 ? -4.267 13.988 24.597 1.00 87.12 91 LEU A CA 1
ATOM 626 C C . LEU A 1 91 ? -3.370 15.195 24.879 1.00 87.12 91 LEU A C 1
ATOM 628 O O . LEU A 1 91 ? -2.994 15.900 23.949 1.00 87.12 91 LEU A O 1
ATOM 632 N N . GLU A 1 92 ? -2.960 15.398 26.130 1.00 86.88 92 GLU A N 1
ATOM 633 C CA . GLU A 1 92 ? -2.030 16.465 26.512 1.00 86.88 92 GLU A CA 1
ATOM 634 C C . GLU A 1 92 ? -0.637 16.257 25.904 1.00 86.88 92 GLU A C 1
ATOM 636 O O . GLU A 1 92 ? -0.015 17.210 25.440 1.00 86.88 92 GLU A O 1
ATOM 641 N N . ALA A 1 93 ? -0.150 15.013 25.863 1.00 84.44 93 ALA A N 1
ATOM 642 C CA . ALA A 1 93 ? 1.161 14.698 25.300 1.00 84.44 93 ALA A CA 1
ATOM 643 C C . ALA A 1 93 ? 1.205 14.779 23.765 1.00 84.44 93 ALA A C 1
ATOM 645 O O . ALA A 1 93 ? 2.258 15.082 23.207 1.00 84.44 93 ALA A O 1
ATOM 646 N N . ARG A 1 94 ? 0.100 14.459 23.077 1.00 77.00 94 ARG A N 1
ATOM 647 C CA . ARG A 1 94 ? 0.020 14.455 21.604 1.00 77.00 94 ARG A CA 1
ATOM 648 C C . ARG A 1 94 ? -0.534 15.754 21.014 1.00 77.00 94 ARG A C 1
ATOM 650 O O . ARG A 1 94 ? -0.287 16.020 19.844 1.00 77.00 94 ARG A O 1
ATOM 657 N N . GLY A 1 95 ? -1.262 16.548 21.799 1.00 74.56 95 GLY A N 1
ATOM 658 C CA . GLY A 1 95 ? -2.025 17.693 21.306 1.00 74.56 95 GLY A CA 1
ATOM 659 C C . GLY A 1 95 ? -3.220 17.286 20.432 1.00 74.56 95 GLY A C 1
ATOM 660 O O . GLY A 1 95 ? -3.441 16.110 20.144 1.00 74.56 95 GLY A O 1
ATOM 661 N N . LEU A 1 96 ? -3.996 18.278 19.983 1.00 70.50 96 LEU A N 1
ATOM 662 C CA . LEU A 1 96 ? -5.091 18.104 19.014 1.00 70.50 96 LEU A CA 1
ATOM 663 C C . LEU A 1 96 ? -4.614 18.113 17.562 1.00 70.50 96 LEU A C 1
ATOM 665 O O . LEU A 1 96 ? -5.397 18.397 16.651 1.00 70.50 96 LEU A O 1
ATOM 669 N N . GLU A 1 97 ? -3.333 17.830 17.325 1.00 68.25 97 GLU A N 1
ATOM 670 C CA . GLU A 1 97 ? -2.857 17.717 15.959 1.00 68.25 97 GLU A CA 1
ATOM 671 C C . GLU A 1 97 ? -3.677 16.639 15.258 1.00 68.25 97 GLU A C 1
ATOM 673 O O . GLU A 1 97 ? -3.724 15.471 15.658 1.00 68.25 97 GLU A O 1
ATOM 678 N N . ARG A 1 98 ? -4.402 17.073 14.224 1.00 59.28 98 ARG A N 1
ATOM 679 C CA . ARG A 1 98 ? -5.119 16.176 13.336 1.00 59.28 98 ARG A CA 1
ATOM 680 C C . ARG A 1 98 ? -4.106 15.132 12.892 1.00 59.28 98 ARG A C 1
ATOM 682 O O . ARG A 1 98 ? -3.092 15.493 12.303 1.00 59.28 98 ARG A O 1
ATOM 689 N N . ILE A 1 99 ? -4.398 13.859 13.153 1.00 60.47 99 ILE A N 1
ATOM 690 C CA . ILE A 1 99 ? -3.637 12.747 12.587 1.00 60.47 99 ILE A CA 1
ATOM 691 C C . ILE A 1 99 ? -3.895 12.795 11.081 1.00 60.47 99 ILE A C 1
ATOM 693 O O . ILE A 1 99 ? -4.856 12.229 10.562 1.00 60.47 99 ILE A O 1
ATOM 697 N N . THR A 1 100 ? -3.110 13.599 10.381 1.00 59.78 100 THR A N 1
ATOM 698 C CA . THR A 1 100 ? -3.027 13.576 8.934 1.00 59.78 100 THR A CA 1
ATOM 699 C C . THR A 1 100 ? -2.116 12.423 8.566 1.00 59.78 100 THR A C 1
ATOM 701 O O . THR A 1 100 ? -1.150 12.152 9.281 1.00 59.78 100 THR A O 1
ATOM 704 N N . ALA A 1 101 ? -2.414 11.749 7.455 1.00 62.38 101 ALA A N 1
ATOM 705 C CA . ALA A 1 101 ? -1.465 10.814 6.876 1.00 62.38 101 ALA A CA 1
ATOM 706 C C . ALA A 1 101 ? -0.107 11.520 6.768 1.00 62.38 101 ALA A C 1
ATOM 708 O O . ALA A 1 101 ? -0.036 12.666 6.308 1.00 62.38 101 ALA A O 1
ATOM 709 N N . SER A 1 102 ? 0.945 10.874 7.269 1.00 66.00 102 SER A N 1
ATOM 710 C CA . SER A 1 102 ? 2.306 11.342 7.045 1.00 66.00 102 SER A CA 1
ATOM 711 C C . SER A 1 102 ? 2.521 11.496 5.541 1.00 66.00 102 SER A C 1
ATOM 713 O O . SER A 1 102 ? 1.913 10.771 4.749 1.00 66.00 102 SER A O 1
ATOM 715 N N . LEU A 1 103 ? 3.348 12.465 5.144 1.00 65.06 103 LEU A N 1
ATOM 716 C CA . LEU A 1 103 ? 3.716 12.591 3.738 1.00 65.06 103 LEU A CA 1
ATOM 717 C C . LEU A 1 103 ? 4.250 11.237 3.244 1.00 65.06 103 LEU A C 1
ATOM 719 O O . LEU A 1 103 ? 4.988 10.595 4.000 1.00 65.06 103 LEU A O 1
ATOM 723 N N . PRO A 1 104 ? 3.888 10.804 2.021 1.00 70.75 104 PRO A N 1
ATOM 724 C CA . PRO A 1 104 ? 4.489 9.627 1.417 1.00 70.75 104 PRO A CA 1
ATOM 725 C C . PRO A 1 104 ? 6.007 9.743 1.494 1.00 70.75 104 PRO A C 1
ATOM 727 O O . PRO A 1 104 ? 6.559 10.804 1.190 1.00 70.75 104 PRO A O 1
ATOM 730 N N . ASP A 1 105 ? 6.663 8.677 1.937 1.00 77.31 105 ASP A N 1
ATOM 731 C CA . ASP A 1 105 ? 8.114 8.647 2.030 1.00 77.31 105 ASP A CA 1
ATOM 732 C C . ASP A 1 105 ? 8.701 8.706 0.605 1.00 77.31 105 ASP A C 1
ATOM 734 O O . ASP A 1 105 ? 8.562 7.735 -0.146 1.00 77.31 105 ASP A O 1
ATOM 738 N N . PRO A 1 106 ? 9.337 9.825 0.194 1.00 75.31 106 PRO A N 1
ATOM 739 C CA . PRO A 1 106 ? 9.835 9.990 -1.175 1.00 75.31 106 PRO A CA 1
ATOM 740 C C . PRO A 1 106 ? 10.914 8.960 -1.522 1.00 75.31 106 PRO A C 1
ATOM 742 O O . PRO A 1 106 ? 11.193 8.688 -2.689 1.00 75.31 106 PRO A O 1
ATOM 745 N N . GLU A 1 107 ? 11.517 8.383 -0.492 1.00 84.56 107 GLU A N 1
ATOM 746 C CA . GLU A 1 107 ? 12.585 7.414 -0.564 1.00 84.56 107 GLU A CA 1
ATOM 747 C C . GLU A 1 107 ? 12.080 6.049 -1.065 1.00 84.56 107 GLU A C 1
ATOM 749 O O . GLU A 1 107 ? 12.833 5.319 -1.713 1.00 84.56 107 GLU A O 1
ATOM 754 N N . LYS A 1 108 ? 10.791 5.740 -0.846 1.00 80.50 108 LYS A N 1
ATOM 755 C CA . LYS A 1 108 ? 10.143 4.496 -1.298 1.00 80.50 108 LYS A CA 1
ATOM 756 C C . LYS A 1 108 ? 9.823 4.484 -2.791 1.00 80.50 108 LYS A C 1
ATOM 758 O O . LYS A 1 108 ? 9.819 3.420 -3.399 1.00 80.50 108 LYS A O 1
ATOM 763 N N . SER A 1 109 ? 9.612 5.649 -3.400 1.00 81.62 109 SER A N 1
ATOM 764 C CA . SER A 1 109 ? 9.367 5.778 -4.848 1.00 81.62 109 SER A CA 1
ATOM 765 C C . SER A 1 109 ? 10.650 5.970 -5.663 1.00 81.62 109 SER A C 1
ATOM 767 O O . SER A 1 109 ? 10.602 6.208 -6.871 1.00 81.62 109 SER A O 1
ATOM 769 N N . ARG A 1 110 ? 11.826 5.938 -5.025 1.00 88.50 110 ARG A N 1
ATOM 770 C CA . ARG A 1 110 ? 13.085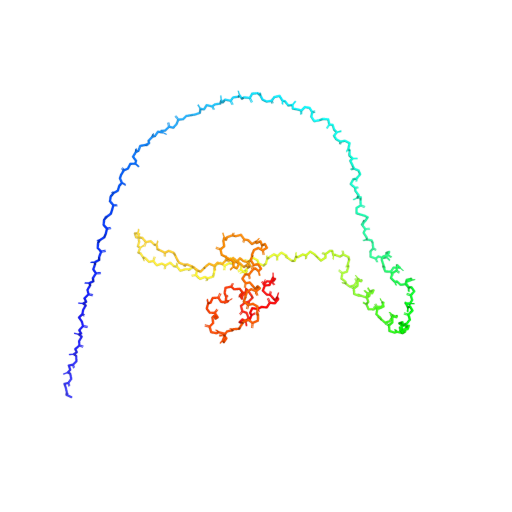 6.163 -5.730 1.00 88.50 110 ARG A CA 1
ATOM 771 C C . ARG A 1 110 ? 13.509 4.920 -6.508 1.00 88.50 110 ARG A C 1
ATOM 773 O O . ARG A 1 110 ? 13.703 3.849 -5.942 1.00 88.50 110 ARG A O 1
ATOM 780 N N . VAL A 1 111 ? 13.820 5.117 -7.786 1.00 90.06 111 VAL A N 1
ATOM 781 C CA . VAL A 1 111 ? 14.531 4.128 -8.606 1.00 90.06 111 VAL A CA 1
ATOM 782 C C . VAL A 1 111 ? 15.967 3.964 -8.090 1.00 90.06 111 VAL A C 1
ATOM 784 O O . VAL A 1 111 ? 16.780 4.884 -8.199 1.00 90.06 111 VAL A O 1
ATOM 787 N N . ALA A 1 112 ? 16.278 2.801 -7.515 1.00 90.31 112 ALA A N 1
ATOM 788 C CA . ALA A 1 112 ? 17.582 2.505 -6.912 1.00 90.31 112 ALA A CA 1
ATOM 789 C C . ALA A 1 112 ? 18.509 1.658 -7.805 1.00 90.31 112 ALA A C 1
ATOM 791 O O . ALA A 1 112 ? 19.694 1.529 -7.507 1.00 90.31 112 ALA A O 1
ATOM 792 N N . ASP A 1 113 ? 17.991 1.093 -8.896 1.00 93.62 113 ASP A N 1
ATOM 793 C CA . ASP A 1 113 ? 18.663 0.090 -9.728 1.00 93.62 113 ASP A CA 1
ATOM 794 C C . ASP A 1 113 ? 18.873 0.545 -11.180 1.00 93.62 113 ASP A C 1
ATOM 796 O O . ASP A 1 113 ? 19.021 -0.276 -12.087 1.00 93.62 113 ASP A O 1
ATOM 800 N N . LEU A 1 114 ? 18.918 1.863 -11.407 1.00 95.62 114 LEU A N 1
ATOM 801 C CA . LEU A 1 114 ? 19.203 2.425 -12.722 1.00 95.62 114 LEU A CA 1
ATOM 802 C C . LEU A 1 114 ? 20.572 1.947 -13.221 1.00 95.62 114 LEU A C 1
ATOM 804 O O . LEU A 1 114 ? 21.621 2.343 -12.711 1.00 95.62 114 LEU A O 1
ATOM 808 N N . ALA A 1 115 ? 20.551 1.142 -14.274 1.00 96.31 115 ALA A N 1
ATOM 809 C CA . ALA A 1 115 ? 21.725 0.659 -14.971 1.00 96.31 115 ALA A CA 1
ATOM 810 C C . ALA A 1 115 ? 21.778 1.228 -16.390 1.00 96.31 115 ALA A C 1
ATOM 812 O O . ALA A 1 115 ? 20.759 1.409 -17.060 1.00 96.31 115 ALA A O 1
ATOM 813 N N . VAL A 1 116 ? 22.999 1.496 -16.852 1.00 96.00 116 VAL A N 1
ATOM 814 C CA . VAL A 1 116 ? 23.283 1.959 -18.211 1.00 96.00 116 VAL A CA 1
ATOM 815 C C . VAL A 1 116 ? 24.184 0.935 -18.882 1.00 96.00 116 VAL A C 1
ATOM 817 O O . VAL A 1 116 ? 25.190 0.514 -18.313 1.00 96.00 116 VAL A O 1
ATOM 820 N N . SER A 1 117 ? 23.836 0.539 -20.098 1.00 96.06 117 SER A N 1
ATOM 821 C CA . SER A 1 117 ? 24.636 -0.352 -20.937 1.00 96.06 117 SER A CA 1
ATOM 822 C C . SER A 1 117 ? 24.705 0.191 -22.362 1.00 96.06 117 SER A C 1
ATOM 824 O O . SER A 1 117 ? 23.853 0.976 -22.763 1.00 96.06 117 SER A O 1
ATOM 826 N N . GLY A 1 118 ? 25.719 -0.194 -23.133 1.00 92.44 118 GLY A N 1
ATOM 827 C CA . GLY A 1 118 ? 25.883 0.254 -24.517 1.00 92.44 118 GLY A CA 1
ATOM 828 C C . GLY A 1 118 ? 27.237 0.903 -24.783 1.00 92.44 118 GLY A C 1
ATOM 829 O O . GLY A 1 118 ? 28.170 0.765 -23.992 1.00 92.44 118 GLY A O 1
ATOM 830 N N . ASP A 1 119 ? 27.346 1.576 -25.923 1.00 90.62 119 ASP A N 1
ATOM 831 C CA . ASP A 1 119 ? 28.572 2.220 -26.390 1.00 90.62 119 ASP A CA 1
ATOM 832 C C . ASP A 1 119 ? 28.382 3.731 -26.603 1.00 90.6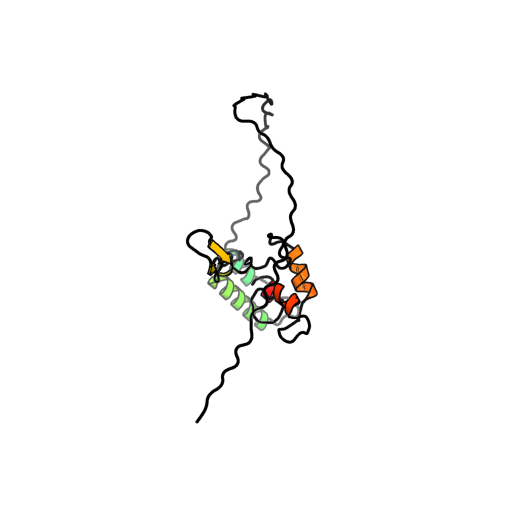2 119 ASP A C 1
ATOM 834 O O . ASP A 1 119 ? 27.356 4.316 -26.256 1.00 90.62 119 ASP A O 1
ATOM 838 N N . SER A 1 120 ? 29.395 4.391 -27.170 1.00 86.38 120 SER A N 1
ATOM 839 C CA . SER A 1 120 ? 29.377 5.834 -27.430 1.00 86.38 120 SER A CA 1
ATOM 840 C C . SER A 1 120 ? 28.343 6.282 -28.473 1.00 86.38 120 SER A C 1
ATOM 842 O O . SER A 1 120 ? 28.188 7.482 -28.683 1.00 86.38 120 SER A O 1
ATOM 844 N N . SER A 1 121 ? 27.687 5.350 -29.164 1.00 92.06 121 SER A N 1
ATOM 845 C CA . SER A 1 121 ? 26.698 5.616 -30.212 1.00 92.06 121 SER A CA 1
ATOM 846 C C . SER A 1 121 ? 25.271 5.253 -29.800 1.00 92.06 121 SER A C 1
ATOM 848 O O . SER A 1 121 ? 24.329 5.884 -30.280 1.00 92.06 121 SER A O 1
ATOM 850 N N . LEU A 1 122 ? 25.102 4.290 -28.889 1.00 91.94 122 LEU A N 1
ATOM 851 C CA . LEU A 1 122 ? 23.801 3.898 -28.360 1.00 91.94 122 LEU A CA 1
ATOM 852 C C . LEU A 1 122 ? 23.914 3.446 -26.901 1.00 91.94 122 LEU A C 1
ATOM 854 O O . LEU A 1 122 ? 24.590 2.464 -26.597 1.00 91.94 122 LEU A O 1
ATOM 858 N N . ALA A 1 123 ? 23.184 4.131 -26.020 1.00 94.62 123 ALA A N 1
ATOM 859 C CA . ALA A 1 123 ? 23.031 3.765 -24.618 1.00 94.62 123 ALA A CA 1
ATOM 860 C C . ALA A 1 123 ? 21.612 3.237 -24.353 1.00 94.62 123 ALA A C 1
ATOM 862 O O . ALA A 1 123 ? 20.624 3.826 -24.789 1.00 94.62 123 ALA A O 1
ATOM 863 N N . THR A 1 124 ? 21.528 2.132 -23.619 1.00 96.69 124 THR A N 1
ATOM 864 C CA . THR A 1 124 ? 20.304 1.526 -23.095 1.00 96.69 124 THR A CA 1
ATOM 865 C C . THR A 1 124 ? 20.262 1.732 -21.590 1.00 96.69 124 THR A C 1
ATOM 867 O O . THR A 1 124 ? 21.222 1.413 -20.887 1.00 96.69 124 THR A O 1
ATOM 870 N N . PHE A 1 125 ? 19.136 2.239 -21.105 1.00 96.12 125 PHE A N 1
ATOM 871 C CA . PHE A 1 125 ? 18.858 2.429 -19.689 1.00 96.12 125 PHE A CA 1
ATOM 872 C C . PHE A 1 125 ? 17.866 1.359 -19.235 1.00 96.12 125 PHE A C 1
ATOM 874 O O . PHE A 1 125 ? 16.876 1.110 -19.921 1.00 96.12 125 PHE A O 1
ATOM 881 N N . THR A 1 126 ? 18.128 0.730 -18.096 1.00 96.25 126 THR A N 1
ATOM 882 C CA . THR A 1 126 ? 17.264 -0.296 -17.497 1.00 96.25 126 THR A CA 1
ATOM 883 C C . THR A 1 126 ? 17.102 -0.024 -16.013 1.00 96.25 126 THR A C 1
ATOM 885 O O . THR A 1 126 ? 18.084 0.291 -15.348 1.00 96.25 126 THR A O 1
ATOM 888 N N . TRP A 1 127 ? 15.881 -0.155 -15.509 1.00 94.75 127 TRP A N 1
ATOM 889 C CA . TRP A 1 127 ? 15.532 -0.019 -14.097 1.00 94.75 127 TRP A CA 1
ATOM 890 C C . TRP A 1 127 ? 14.256 -0.816 -13.803 1.00 94.75 127 TRP A C 1
ATOM 892 O O . TRP A 1 127 ? 13.515 -1.154 -14.733 1.00 94.75 127 TRP A O 1
ATOM 902 N N . SER A 1 128 ? 13.989 -1.099 -12.531 1.00 89.31 128 SER A N 1
ATOM 903 C CA . SER A 1 128 ? 12.750 -1.747 -12.094 1.00 89.31 128 SER A CA 1
ATOM 904 C C . SER A 1 128 ? 11.624 -0.731 -11.912 1.00 89.31 128 SER A C 1
ATOM 906 O O . SER A 1 128 ? 11.853 0.410 -11.508 1.00 89.31 128 SER A O 1
ATOM 908 N N . TYR A 1 129 ? 10.387 -1.146 -12.197 1.00 87.75 129 TYR A N 1
ATOM 909 C CA . TYR A 1 129 ? 9.206 -0.339 -11.889 1.00 87.75 129 TYR A CA 1
ATOM 910 C C . TYR A 1 129 ? 9.153 -0.015 -10.389 1.00 87.75 129 TYR A C 1
ATOM 912 O O . TYR A 1 129 ? 9.352 -0.905 -9.565 1.00 87.75 129 TYR A O 1
ATOM 920 N N . SER A 1 130 ? 8.891 1.248 -10.041 1.00 87.38 130 SER A N 1
ATOM 921 C CA . SER A 1 130 ? 8.759 1.700 -8.653 1.00 87.38 130 SER A CA 1
ATOM 922 C C . SER A 1 130 ? 7.629 2.720 -8.552 1.00 87.38 130 SER A C 1
ATOM 924 O O . SER A 1 130 ? 7.773 3.875 -8.950 1.00 87.38 130 SER A O 1
ATOM 926 N N . ASN A 1 131 ? 6.490 2.258 -8.046 1.00 89.25 131 ASN A N 1
ATOM 927 C CA . ASN A 1 131 ? 5.371 3.084 -7.615 1.00 89.25 131 ASN A CA 1
ATOM 928 C C . ASN A 1 131 ? 4.696 2.362 -6.438 1.00 89.25 131 ASN A C 1
ATOM 930 O O . ASN A 1 131 ? 3.908 1.442 -6.657 1.00 89.25 131 ASN A O 1
ATOM 934 N N . PRO A 1 132 ? 5.081 2.678 -5.191 1.00 88.06 132 PRO A N 1
ATOM 935 C CA . PRO A 1 132 ? 4.508 2.031 -4.018 1.00 88.06 132 PRO A CA 1
ATOM 936 C C . PRO A 1 132 ? 2.982 2.168 -4.001 1.00 88.06 132 PRO A C 1
ATOM 938 O O . PRO A 1 132 ? 2.461 3.249 -4.269 1.00 88.06 132 PRO A O 1
ATOM 941 N N . ALA A 1 133 ? 2.292 1.084 -3.645 1.00 91.00 133 ALA A N 1
ATOM 942 C CA . ALA A 1 133 ? 0.831 0.971 -3.610 1.00 91.00 133 ALA A CA 1
ATOM 943 C C . ALA A 1 133 ? 0.094 0.978 -4.967 1.00 91.00 133 ALA A C 1
ATOM 945 O O . ALA A 1 133 ? -1.132 0.929 -4.961 1.00 91.00 133 ALA A O 1
ATOM 946 N N . ASP A 1 134 ? 0.800 0.979 -6.103 1.00 93.94 134 ASP A N 1
ATOM 947 C CA . ASP A 1 134 ? 0.224 0.695 -7.427 1.00 93.94 134 ASP A CA 1
ATOM 948 C C . ASP A 1 134 ? 0.396 -0.796 -7.745 1.00 93.94 134 ASP A C 1
ATOM 950 O O . ASP A 1 134 ? 1.370 -1.236 -8.370 1.00 93.94 134 ASP A O 1
ATOM 954 N N . TYR A 1 135 ? -0.516 -1.592 -7.199 1.00 95.25 135 TYR A N 1
ATOM 955 C CA . TYR A 1 135 ? -0.445 -3.048 -7.227 1.00 95.25 135 TYR A CA 1
ATOM 956 C C . TYR A 1 135 ? -1.082 -3.648 -8.475 1.00 95.25 135 TYR A C 1
ATOM 958 O O . TYR A 1 135 ? -0.828 -4.816 -8.781 1.00 95.25 135 TYR A O 1
ATOM 966 N N . ASP A 1 136 ? -1.905 -2.885 -9.197 1.00 95.00 136 ASP A N 1
ATOM 967 C CA . ASP A 1 136 ? -2.407 -3.297 -10.508 1.00 95.00 136 ASP A CA 1
ATOM 968 C C . ASP A 1 136 ? -1.512 -2.827 -11.678 1.00 95.00 136 ASP A C 1
ATOM 970 O O . ASP A 1 136 ? -1.709 -3.260 -12.817 1.00 95.00 136 ASP A O 1
ATOM 974 N N . GLN A 1 137 ? -0.473 -2.039 -11.372 1.00 93.81 137 GLN A N 1
ATOM 975 C CA . GLN A 1 137 ? 0.565 -1.546 -12.279 1.00 93.81 137 GLN A CA 1
ATOM 976 C C . GLN A 1 137 ? 0.014 -0.699 -13.430 1.00 93.81 137 GLN A C 1
ATOM 978 O O . GLN A 1 137 ? 0.549 -0.722 -14.546 1.00 93.81 137 GLN A O 1
ATOM 983 N N . ASN A 1 138 ? -1.062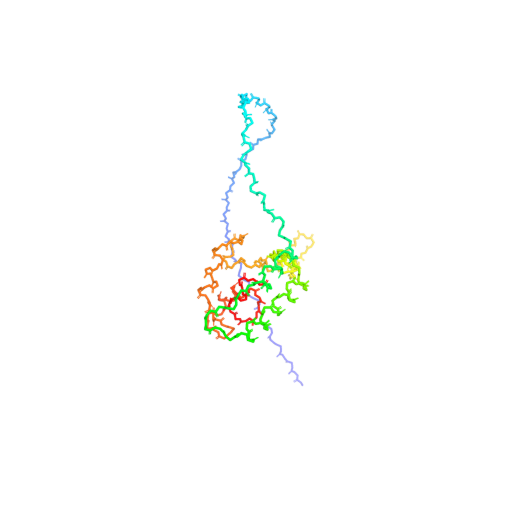 0.048 -13.180 1.00 94.69 138 ASN A N 1
ATOM 984 C CA . ASN A 1 138 ? -1.688 0.903 -14.184 1.00 94.69 138 ASN A CA 1
ATOM 985 C C . ASN A 1 138 ? -1.099 2.332 -14.224 1.00 94.69 138 ASN A C 1
ATOM 987 O O . ASN A 1 138 ? -1.388 3.083 -15.160 1.00 94.69 138 ASN A O 1
ATOM 991 N N . GLY A 1 139 ? -0.238 2.690 -13.264 1.00 93.19 139 GLY A N 1
ATOM 992 C CA . GLY A 1 139 ? 0.397 4.004 -13.148 1.00 93.19 139 GLY A CA 1
ATOM 993 C C . GLY A 1 139 ? -0.343 4.998 -12.245 1.00 93.19 139 GLY A C 1
ATOM 994 O O . GLY A 1 139 ? 0.113 6.134 -12.097 1.00 93.19 139 GLY A O 1
ATOM 995 N N . GLU A 1 140 ? -1.457 4.604 -11.634 1.00 92.94 140 GLU A N 1
ATOM 996 C CA . GLU A 1 140 ? -2.253 5.396 -10.700 1.00 92.94 140 GLU A CA 1
ATOM 997 C C . GLU A 1 140 ? -2.452 4.626 -9.396 1.00 92.94 140 GLU A C 1
ATOM 999 O O . GLU A 1 140 ? -2.835 3.468 -9.415 1.00 92.94 140 GLU A O 1
ATOM 1004 N N . VAL A 1 141 ? -2.283 5.302 -8.257 1.00 92.38 141 VAL A N 1
ATOM 1005 C CA . VAL A 1 141 ? -2.643 4.729 -6.953 1.00 92.38 141 VAL A CA 1
ATOM 1006 C C . VAL A 1 141 ? -4.079 5.123 -6.626 1.00 92.38 141 VAL A C 1
ATOM 1008 O O . VAL A 1 141 ? -4.374 6.297 -6.369 1.00 92.38 141 VAL A O 1
ATOM 1011 N N . ASN A 1 142 ? -4.992 4.159 -6.640 1.00 94.56 142 ASN A N 1
ATOM 1012 C CA . ASN A 1 142 ? -6.395 4.348 -6.307 1.00 94.56 142 ASN A CA 1
ATOM 1013 C C . ASN A 1 142 ? -6.995 3.109 -5.603 1.00 94.56 142 ASN A C 1
ATOM 1015 O O . ASN A 1 142 ? -6.303 2.240 -5.087 1.00 94.56 142 ASN A O 1
ATOM 1019 N N . ILE A 1 143 ? -8.324 3.055 -5.473 1.00 96.44 143 ILE A N 1
ATOM 1020 C CA . ILE A 1 143 ? -8.993 1.961 -4.749 1.00 96.44 143 ILE A CA 1
ATOM 1021 C C . ILE A 1 143 ? -8.860 0.597 -5.453 1.00 96.44 143 ILE A C 1
ATOM 1023 O O . ILE A 1 143 ? -9.010 -0.440 -4.806 1.00 96.44 143 ILE A O 1
ATOM 1027 N N . ALA A 1 144 ? -8.599 0.580 -6.763 1.00 96.75 144 ALA A N 1
ATOM 1028 C CA . ALA A 1 144 ? -8.435 -0.638 -7.548 1.00 96.75 144 ALA A CA 1
ATOM 1029 C C . ALA A 1 144 ? -7.215 -1.453 -7.096 1.00 96.75 144 ALA A C 1
ATOM 1031 O O . ALA A 1 144 ? -7.304 -2.683 -7.084 1.00 96.75 144 ALA A O 1
ATOM 1032 N N . ASP A 1 145 ? -6.162 -0.792 -6.604 1.00 96.00 145 ASP A N 1
ATOM 1033 C CA . ASP A 1 145 ? -4.941 -1.415 -6.077 1.00 96.00 145 ASP A CA 1
ATOM 1034 C C . ASP A 1 145 ? -5.179 -2.300 -4.855 1.00 96.00 145 ASP A C 1
ATOM 1036 O O . ASP A 1 145 ? -4.424 -3.233 -4.583 1.00 96.00 145 ASP A O 1
ATOM 1040 N N . LEU A 1 146 ? -6.286 -2.092 -4.138 1.00 96.81 146 LEU A N 1
ATOM 1041 C CA . LEU A 1 146 ? -6.666 -2.994 -3.052 1.00 96.81 146 LEU A CA 1
ATOM 1042 C C . LEU A 1 146 ? -7.097 -4.376 -3.564 1.00 96.81 146 LEU A C 1
ATOM 1044 O O . LEU A 1 146 ? -7.126 -5.335 -2.791 1.00 96.81 146 LEU A O 1
ATOM 1048 N N . THR A 1 147 ? -7.449 -4.504 -4.847 1.00 97.19 147 THR A N 1
ATOM 1049 C CA . THR A 1 147 ? -7.926 -5.768 -5.419 1.00 97.19 147 THR A CA 1
ATOM 1050 C C . THR A 1 147 ? -6.817 -6.826 -5.446 1.00 97.19 147 THR A C 1
ATOM 1052 O O . THR A 1 147 ? -7.052 -7.902 -4.890 1.00 97.19 147 THR A O 1
ATOM 1055 N N . PRO A 1 148 ? -5.612 -6.564 -6.000 1.00 96.69 148 PRO A N 1
ATOM 1056 C CA . PRO A 1 148 ? -4.474 -7.475 -5.863 1.00 96.69 148 PRO A CA 1
ATOM 1057 C C . PRO A 1 148 ? -4.166 -7.862 -4.409 1.00 96.69 148 PRO A C 1
ATOM 1059 O O . PRO A 1 148 ? -4.039 -9.053 -4.120 1.00 96.69 148 PRO A O 1
ATOM 1062 N N . VAL A 1 149 ? -4.144 -6.900 -3.477 1.00 97.19 149 VAL A N 1
ATOM 1063 C CA . VAL A 1 149 ? -3.903 -7.168 -2.042 1.00 97.19 149 VAL A CA 1
ATOM 1064 C C . VAL A 1 149 ? -4.947 -8.132 -1.481 1.00 97.19 149 VAL A C 1
ATOM 1066 O O . VAL A 1 149 ? -4.605 -9.117 -0.832 1.00 97.19 149 VAL A O 1
ATOM 1069 N N . GLY A 1 150 ? -6.230 -7.907 -1.773 1.00 97.50 150 GLY A N 1
ATOM 1070 C CA . GLY A 1 150 ? -7.316 -8.778 -1.325 1.00 97.50 150 GLY A CA 1
ATOM 1071 C C . GLY A 1 150 ? -7.273 -10.180 -1.944 1.00 97.50 150 GLY A C 1
ATOM 1072 O O . GLY A 1 150 ? -7.489 -11.168 -1.244 1.00 97.50 150 GLY A O 1
ATOM 1073 N N . VAL A 1 151 ? -6.966 -10.289 -3.241 1.00 98.00 151 VAL A N 1
ATOM 1074 C CA . VAL A 1 151 ? -6.855 -11.575 -3.961 1.00 98.00 151 VAL A CA 1
ATOM 1075 C C . VAL A 1 151 ? -5.687 -12.419 -3.445 1.00 98.00 151 VAL A C 1
ATOM 1077 O O . VAL A 1 151 ? -5.764 -13.652 -3.434 1.00 98.00 151 VAL A O 1
ATOM 1080 N N . HIS A 1 152 ? -4.605 -11.771 -3.017 1.00 97.94 152 HIS A N 1
ATOM 1081 C CA . HIS A 1 152 ? -3.390 -12.424 -2.538 1.00 97.94 152 HIS A CA 1
ATOM 1082 C C . HIS A 1 152 ? -3.245 -12.422 -1.011 1.00 97.94 152 HIS A C 1
ATOM 1084 O O . HIS A 1 152 ? -2.234 -12.899 -0.503 1.00 97.94 152 HIS A O 1
ATOM 1090 N N . PHE A 1 153 ? -4.261 -11.963 -0.278 1.00 98.06 153 PHE A N 1
ATOM 1091 C CA . PHE A 1 153 ? -4.204 -11.804 1.170 1.00 98.06 153 PHE A CA 1
ATOM 1092 C C . PHE A 1 153 ? -3.802 -13.096 1.898 1.00 98.06 153 PHE A C 1
ATOM 1094 O O . PHE A 1 153 ? -4.405 -14.155 1.708 1.00 98.06 153 PHE A O 1
ATOM 1101 N N . GLY A 1 154 ? -2.794 -12.995 2.764 1.00 97.94 154 GLY A N 1
ATOM 1102 C CA . GLY A 1 154 ? -2.247 -14.100 3.548 1.00 97.94 154 GLY A CA 1
ATOM 1103 C C . GLY A 1 154 ? -1.263 -15.002 2.799 1.00 97.94 154 GLY A C 1
ATOM 1104 O O . GLY A 1 154 ? -0.784 -15.967 3.393 1.00 97.94 154 GLY A O 1
ATOM 1105 N N . LYS A 1 155 ? -0.957 -14.725 1.524 1.00 98.44 155 LYS A N 1
ATOM 1106 C CA . LYS A 1 155 ? 0.112 -15.423 0.798 1.00 98.44 155 LYS A CA 1
ATOM 1107 C C . LYS A 1 155 ? 1.470 -14.921 1.255 1.00 98.44 155 LYS A C 1
ATOM 1109 O O . LYS A 1 155 ? 1.658 -13.727 1.464 1.00 98.44 155 LYS A O 1
ATOM 1114 N N . ASP A 1 156 ? 2.408 -15.846 1.356 1.00 98.38 156 ASP A N 1
ATOM 1115 C CA . ASP A 1 156 ? 3.780 -15.606 1.781 1.00 98.38 156 ASP A CA 1
ATOM 1116 C C . ASP A 1 156 ? 4.795 -16.073 0.728 1.00 98.38 156 ASP A C 1
ATOM 1118 O O . ASP A 1 156 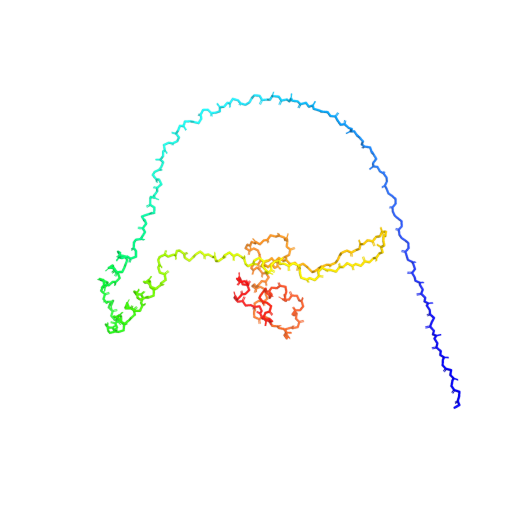? 4.450 -16.732 -0.258 1.00 98.38 156 ASP A O 1
ATOM 1122 N N . SER A 1 157 ? 6.073 -15.795 0.980 1.00 97.56 157 SER A N 1
ATOM 1123 C CA . SER A 1 157 ? 7.202 -16.224 0.139 1.00 97.56 157 SER A CA 1
ATOM 1124 C C . SER A 1 157 ? 7.307 -17.733 -0.142 1.00 97.56 157 SER A C 1
ATOM 1126 O O . SER A 1 157 ? 8.052 -18.132 -1.039 1.00 97.56 157 SER A O 1
ATOM 1128 N N . ASN A 1 158 ? 6.557 -18.583 0.570 1.00 98.00 158 ASN A N 1
ATOM 1129 C CA . ASN A 1 158 ? 6.507 -20.031 0.345 1.00 98.00 158 ASN A CA 1
ATOM 1130 C C . ASN A 1 158 ? 5.312 -20.465 -0.518 1.00 98.00 158 ASN A C 1
ATOM 1132 O O . ASN A 1 158 ? 5.202 -21.639 -0.884 1.00 98.00 158 ASN A O 1
ATOM 1136 N N . SER A 1 159 ? 4.398 -19.547 -0.826 1.00 98.00 159 SER A N 1
ATOM 1137 C CA . SER A 1 159 ? 3.186 -19.835 -1.581 1.00 98.00 159 SER A CA 1
ATOM 1138 C C . SER A 1 159 ? 3.527 -20.202 -3.038 1.00 98.00 159 SER A C 1
ATOM 1140 O O . SER A 1 159 ? 4.374 -19.552 -3.652 1.00 98.00 159 SER A O 1
ATOM 1142 N N . PRO A 1 160 ? 2.885 -21.224 -3.642 1.00 97.44 160 PRO A N 1
ATOM 1143 C CA . PRO A 1 160 ? 3.224 -21.680 -4.997 1.00 97.44 160 PRO A CA 1
ATOM 1144 C C . PRO A 1 160 ? 3.119 -20.601 -6.082 1.00 97.44 160 PRO A C 1
ATOM 1146 O O . PRO A 1 160 ? 3.816 -20.665 -7.092 1.00 97.44 160 PRO A O 1
ATOM 1149 N N . ASP A 1 161 ? 2.243 -19.620 -5.883 1.00 96.44 161 ASP A N 1
ATOM 1150 C CA . ASP A 1 161 ? 1.994 -18.491 -6.774 1.00 96.44 161 ASP A CA 1
ATOM 1151 C C . ASP A 1 161 ? 2.609 -17.178 -6.259 1.00 96.44 161 ASP A C 1
ATOM 1153 O O . ASP A 1 161 ? 2.199 -16.092 -6.677 1.00 96.44 161 ASP A O 1
ATOM 1157 N N . TRP A 1 162 ? 3.618 -17.267 -5.382 1.00 97.56 162 TRP A N 1
ATOM 1158 C CA . TRP A 1 162 ? 4.291 -16.102 -4.805 1.00 97.56 162 TRP A CA 1
ATOM 1159 C C . TRP A 1 162 ? 4.825 -15.138 -5.865 1.00 97.56 162 TRP A C 1
ATOM 1161 O O . TRP A 1 162 ? 4.693 -13.936 -5.703 1.00 97.56 162 TRP A O 1
ATOM 1171 N N . ALA A 1 163 ? 5.332 -15.642 -6.994 1.00 95.81 163 ALA A N 1
ATOM 1172 C CA . ALA A 1 163 ? 5.842 -14.797 -8.079 1.00 95.81 163 ALA A CA 1
ATOM 1173 C C . ALA A 1 163 ? 4.801 -13.810 -8.648 1.00 95.81 163 ALA A C 1
ATOM 1175 O O . ALA A 1 163 ? 5.175 -12.795 -9.225 1.00 95.81 163 ALA A O 1
ATOM 1176 N N . THR A 1 164 ? 3.506 -14.111 -8.518 1.00 95.31 164 THR A N 1
ATOM 1177 C CA . THR A 1 164 ? 2.418 -13.188 -8.870 1.00 95.31 164 THR A CA 1
ATOM 1178 C C . THR A 1 164 ? 1.922 -12.430 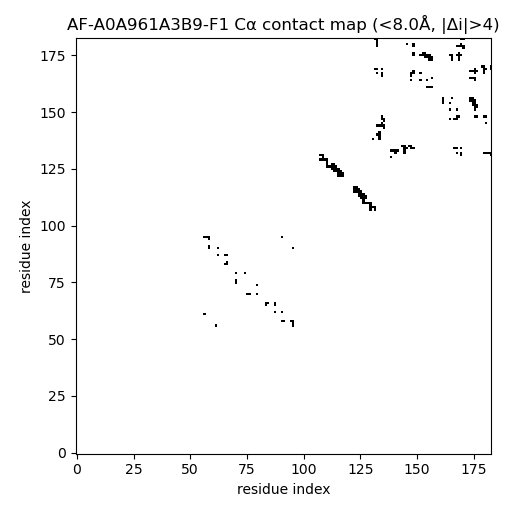-7.642 1.00 95.31 164 THR A C 1
ATOM 1180 O O . THR A 1 164 ? 1.655 -11.237 -7.730 1.00 95.31 164 THR A O 1
ATOM 1183 N N . ALA A 1 165 ? 1.828 -13.100 -6.489 1.00 96.81 165 ALA A N 1
ATOM 1184 C CA . ALA A 1 165 ? 1.361 -12.489 -5.247 1.00 96.81 165 ALA A CA 1
ATOM 1185 C C . ALA A 1 165 ? 2.285 -11.379 -4.725 1.00 96.81 165 ALA A C 1
ATOM 1187 O O . ALA A 1 165 ? 1.794 -10.404 -4.168 1.00 96.81 165 ALA A O 1
ATOM 1188 N N . SER A 1 166 ? 3.596 -11.497 -4.947 1.00 95.44 166 SER A N 1
ATOM 1189 C CA . SER A 1 166 ? 4.612 -10.567 -4.449 1.00 95.44 166 SER A CA 1
ATOM 1190 C C . SER A 1 166 ? 4.488 -9.160 -5.026 1.00 95.44 166 SER A C 1
ATOM 1192 O O . SER A 1 166 ? 5.117 -8.244 -4.519 1.00 95.44 166 SER A O 1
ATOM 1194 N N . ILE A 1 167 ? 3.698 -8.967 -6.088 1.00 93.44 167 ILE A N 1
ATOM 1195 C CA . ILE A 1 167 ? 3.382 -7.625 -6.594 1.00 93.44 167 ILE A CA 1
ATOM 1196 C C . ILE A 1 167 ? 2.599 -6.836 -5.536 1.00 93.44 167 ILE A C 1
ATOM 1198 O O . ILE A 1 167 ? 2.771 -5.629 -5.451 1.00 93.44 167 ILE A O 1
ATOM 1202 N N . ALA A 1 168 ? 1.792 -7.514 -4.712 1.00 96.06 168 ALA A N 1
ATOM 1203 C CA . ALA A 1 168 ? 0.997 -6.917 -3.642 1.00 96.06 168 ALA A CA 1
ATOM 1204 C C . ALA A 1 168 ? 1.709 -6.874 -2.269 1.00 96.06 168 ALA A C 1
ATOM 1206 O O . ALA A 1 168 ? 1.089 -6.457 -1.296 1.00 96.06 168 ALA A O 1
ATOM 1207 N N . ASP A 1 169 ? 2.969 -7.324 -2.182 1.00 95.12 169 ASP A N 1
ATOM 1208 C CA . ASP A 1 169 ? 3.830 -7.249 -0.983 1.00 95.12 169 ASP A CA 1
ATOM 1209 C C . ASP A 1 169 ? 4.606 -5.924 -1.012 1.00 95.12 169 ASP A C 1
ATOM 1211 O O . ASP A 1 169 ? 5.778 -5.863 -1.390 1.00 95.12 169 ASP A O 1
ATOM 1215 N N . GLY A 1 170 ? 3.903 -4.827 -0.738 1.00 91.81 170 GLY A N 1
ATOM 1216 C CA . GLY A 1 170 ? 4.425 -3.475 -0.906 1.00 91.81 170 GLY A CA 1
ATOM 1217 C C . GLY A 1 170 ? 5.396 -3.033 0.177 1.00 91.81 170 GLY A C 1
ATOM 1218 O O . GLY A 1 170 ? 6.238 -2.178 -0.103 1.00 91.81 170 GLY A O 1
ATOM 1219 N N . ASP A 1 171 ? 5.316 -3.600 1.384 1.00 91.62 171 ASP A N 1
ATOM 1220 C CA . ASP A 1 171 ? 6.328 -3.358 2.420 1.00 91.62 171 ASP A CA 1
ATOM 1221 C C . ASP A 1 171 ? 7.548 -4.300 2.289 1.00 91.62 171 ASP A C 1
ATOM 1223 O O . ASP A 1 171 ? 8.581 -4.086 2.935 1.00 91.62 171 ASP A O 1
ATOM 1227 N N . GLY A 1 172 ? 7.454 -5.308 1.411 1.00 92.31 172 GLY A N 1
ATOM 1228 C CA . GLY A 1 172 ? 8.517 -6.255 1.091 1.00 92.31 172 GLY A CA 1
ATOM 1229 C C . GLY A 1 172 ? 8.858 -7.205 2.239 1.00 92.31 172 GLY A C 1
ATOM 1230 O O . GLY A 1 172 ? 9.988 -7.705 2.305 1.00 92.31 172 GLY A O 1
ATOM 1231 N N . ASN A 1 173 ? 7.931 -7.430 3.174 1.00 94.94 173 ASN A N 1
ATOM 1232 C CA . ASN A 1 173 ? 8.148 -8.297 4.331 1.00 94.94 173 ASN A CA 1
ATOM 1233 C C . ASN A 1 173 ? 8.018 -9.799 3.990 1.00 94.94 173 ASN A C 1
ATOM 1235 O O . ASN A 1 173 ? 8.335 -10.649 4.831 1.00 94.94 173 ASN A O 1
ATOM 1239 N N . GLY A 1 174 ? 7.594 -10.137 2.767 1.00 97.00 174 GLY A N 1
ATOM 1240 C CA . GLY A 1 174 ? 7.411 -11.509 2.305 1.00 97.00 174 GLY A CA 1
ATOM 1241 C C . GLY A 1 174 ? 6.048 -12.118 2.646 1.00 97.00 174 GLY A C 1
ATOM 1242 O O . GLY A 1 174 ? 5.928 -13.348 2.607 1.00 97.00 174 GLY A O 1
ATOM 1243 N N . LEU A 1 175 ? 5.054 -11.299 3.002 1.00 98.06 175 LEU A N 1
ATOM 1244 C CA . LEU A 1 175 ? 3.686 -11.672 3.363 1.00 98.06 175 LEU A CA 1
ATOM 1245 C C . LEU A 1 175 ? 2.702 -10.553 2.989 1.00 98.06 175 LEU A C 1
ATOM 1247 O O . LEU A 1 175 ? 2.646 -9.521 3.651 1.00 98.06 175 LEU A O 1
ATOM 1251 N N . VAL A 1 176 ? 1.794 -10.849 2.060 1.00 97.88 176 VAL A N 1
ATOM 1252 C CA . VAL A 1 176 ? 0.705 -9.931 1.696 1.00 97.88 176 VAL A CA 1
ATOM 1253 C C . VAL A 1 176 ? -0.325 -9.869 2.827 1.00 97.88 176 VAL A C 1
ATOM 1255 O O . VAL A 1 176 ? -1.021 -10.850 3.112 1.00 97.88 176 VAL A O 1
ATOM 1258 N N . ASN A 1 177 ? -0.443 -8.723 3.489 1.00 97.38 177 ASN A N 1
ATOM 1259 C CA . ASN A 1 177 ? -1.341 -8.485 4.608 1.00 97.38 177 ASN A CA 1
ATOM 1260 C C . ASN A 1 177 ? -1.823 -7.013 4.695 1.00 97.38 177 ASN A C 1
ATOM 1262 O O . ASN A 1 177 ? -1.865 -6.285 3.711 1.00 97.38 177 ASN A O 1
ATOM 1266 N N . LEU A 1 178 ? -2.306 -6.587 5.871 1.00 95.88 178 LEU A N 1
ATOM 1267 C CA . LEU A 1 178 ? -2.807 -5.220 6.086 1.00 95.88 178 LEU A CA 1
ATOM 1268 C C . LEU A 1 178 ? -1.702 -4.156 5.997 1.00 95.88 178 LEU A C 1
ATOM 1270 O O . LEU A 1 178 ? -2.015 -3.005 5.699 1.00 95.88 178 LEU A O 1
ATOM 1274 N N . ALA A 1 179 ? -0.451 -4.518 6.287 1.00 92.94 179 ALA A N 1
ATOM 1275 C CA . ALA A 1 179 ? 0.691 -3.613 6.217 1.00 92.94 179 ALA A CA 1
ATOM 1276 C C . ALA A 1 179 ? 0.880 -3.050 4.799 1.00 92.94 179 ALA A C 1
ATOM 1278 O O . ALA A 1 179 ? 1.185 -1.869 4.654 1.00 92.94 179 ALA A O 1
ATOM 1279 N N . ASP A 1 180 ? 0.549 -3.833 3.770 1.00 93.88 180 ASP A N 1
ATOM 1280 C CA . ASP A 1 180 ? 0.666 -3.440 2.363 1.00 93.88 180 ASP A CA 1
ATOM 1281 C C . ASP A 1 180 ? -0.343 -2.374 1.927 1.00 93.88 180 ASP A C 1
ATOM 1283 O O . ASP A 1 180 ? -0.211 -1.787 0.859 1.00 93.88 180 ASP A O 1
ATOM 1287 N N . ILE A 1 181 ? -1.364 -2.067 2.731 1.00 91.69 181 ILE A N 1
ATOM 1288 C CA . ILE A 1 181 ? -2.286 -0.960 2.425 1.00 91.69 181 ILE A CA 1
ATOM 1289 C C . ILE A 1 181 ? -1.602 0.395 2.674 1.00 91.69 181 ILE A C 1
ATOM 1291 O O . ILE A 1 181 ? -1.951 1.399 2.053 1.00 91.69 181 ILE A O 1
ATOM 1295 N N . THR A 1 182 ? -0.625 0.434 3.582 1.00 85.12 182 THR A N 1
ATOM 1296 C CA . THR A 1 182 ? 0.143 1.636 3.934 1.00 85.12 182 THR A CA 1
ATOM 1297 C C . THR A 1 182 ? 1.638 1.303 3.999 1.00 85.12 182 THR A C 1
ATOM 1299 O O . THR A 1 182 ? 2.205 1.317 5.097 1.00 85.12 182 THR A O 1
ATOM 1302 N N . PRO A 1 183 ? 2.246 0.954 2.851 1.00 76.62 183 PRO A N 1
ATOM 1303 C CA . PRO A 1 183 ? 3.569 0.352 2.795 1.00 76.62 183 PRO A CA 1
ATOM 1304 C C . PRO A 1 183 ? 4.703 1.314 3.124 1.00 76.62 183 PRO A C 1
ATOM 1306 O O . PRO A 1 183 ? 4.600 2.561 2.977 1.00 76.62 183 PRO A O 1
#

Foldseek 3Di:
DDDDDDDDDDDDDDDDDDDDDDDDDDDDDDDDDDDDDDDPPPPDPPPPPPPPPPPPDDLVVVLVVLVPDDDDPPDDPVVSVVVSVVVNVVCVVVPPPPPDPDPPDVVQQDFPDWDWDDDPVDIDIDTDHGDQLQLVPPPDRDPVSVVLLVVLAFQFQVHPVLVSSVSQVRVNPRHRHPVSNPD

Secondary structure (DSSP, 8-state):
----------------------------------------------------------HHHHHHHHHTPPPPTTS-HHHHHHHHHHHHHHHHHHTT---PPPPP-TTTT-----EEEE-SS-EEEE-----TT--S-SS--SGGGHHHHHHHTT-BTTSTTHHHHGGG-SS-SSB-SGGGG--

pLDDT: mean 75.34, std 24.1, range [30.02, 98.44]

Mean predicted aligned error: 18.51 Å

Radius of gyration: 32.55 Å; Cα contacts (8 Å, |Δi|>4): 124; chains: 1; bounding box: 77×73×85 Å